Protein AF-A0A9E5EW58-F1 (afdb_monomer)

Secondary structure (DSSP, 8-state):
-HHHHHHHHHHHHHHHHHHS----EEETTEE--HHHHHHHHHHHHHHHHH--S-HHHHHHHHHHHHHHHHHS-GGGS-HHHHHHHHHHHHHHHHHHS-SSTTSSPPP-HHHHHHHHHHHHHHH---SSTTB-GGGG-HHHHHHHHHHHHHT-SBPP-SBTT--S-BHHHHHH------HHHHHHHHHHHHHHHHHTTTSBGGGTTB-HHHHHHHHHHHHHHHHHHHHTS-TTS-HHHHHHHHHHHHHTTTTT-TTTTSHHHHHHHHHHHHTTHHHHHHHHHT----

Sequence (286 aa):
EEFKDKLIEREKFTITLAENKVKPMLSSTQDTSWEIIFAIRNKLTEMLKNGKQDIGHSLRCCIALSNELKSTNLSKLGIDQVKEFLDIFGKVTISDVPVDAFAVPSPNWVGRILFRQITALFTRKDHGPNRGIANKGRIALLKAAIQFARGTGTVPKLNVWVSDTTFENIESRRCELDEESNELLKRYYLIKIESLQFFGASNFGIPFWEGLNILLLTYPIIVWTSLAQSSQDPMVDKIQRAISLVDDHFGFNKILGGLRQRYGFNLLAQRKETEKLVAWYSRQSI

Mean predicted aligned error: 7.23 Å

Radius of gyration: 19.62 Å; Cα contacts (8 Å, |Δi|>4): 359; chains: 1; bounding box: 45×62×54 Å

Structure (mmCIF, N/CA/C/O backbone):
data_AF-A0A9E5EW58-F1
#
_entry.id   AF-A0A9E5EW58-F1
#
loop_
_atom_site.group_PDB
_atom_site.id
_atom_site.type_symbol
_atom_site.label_atom_id
_atom_site.label_alt_id
_atom_site.label_comp_id
_atom_site.label_asym_id
_atom_site.label_entity_id
_atom_site.label_seq_id
_atom_site.pdbx_PDB_ins_code
_atom_site.Cartn_x
_atom_site.Cartn_y
_atom_site.Cartn_z
_atom_site.occupancy
_atom_site.B_iso_or_equiv
_atom_site.auth_seq_id
_atom_site.auth_comp_id
_atom_site.auth_asym_id
_atom_site.auth_atom_id
_atom_site.pdbx_PDB_model_num
ATOM 1 N N . GLU A 1 1 ? -6.026 41.328 -5.018 1.00 57.53 1 GLU A N 1
ATOM 2 C CA . GLU A 1 1 ? -7.121 41.101 -4.051 1.00 57.53 1 GLU A CA 1
ATOM 3 C C . GLU A 1 1 ? -7.555 39.637 -4.040 1.00 57.53 1 GLU A C 1
ATOM 5 O O . GLU A 1 1 ? -7.399 39.008 -3.005 1.00 57.53 1 GLU A O 1
ATOM 10 N N . GLU A 1 2 ? -7.841 39.032 -5.198 1.00 67.69 2 GLU A N 1
ATOM 11 C CA . GLU A 1 2 ? -8.255 37.617 -5.351 1.00 67.69 2 GLU A CA 1
ATOM 12 C C . GLU A 1 2 ? -7.403 36.557 -4.604 1.00 67.69 2 GLU A C 1
ATOM 14 O O . GLU A 1 2 ? -7.924 35.563 -4.102 1.00 67.69 2 GLU A O 1
ATOM 19 N N . PHE A 1 3 ? -6.080 36.742 -4.505 1.00 53.72 3 PHE A N 1
ATOM 20 C CA . PHE A 1 3 ? -5.199 35.810 -3.783 1.00 53.72 3 PHE A CA 1
ATOM 21 C C . PHE A 1 3 ? -5.343 35.906 -2.258 1.00 53.72 3 PHE A C 1
ATOM 23 O O . PHE A 1 3 ? -5.292 34.885 -1.575 1.00 53.72 3 PHE A O 1
ATOM 30 N N . LYS A 1 4 ? -5.546 37.120 -1.726 1.00 57.56 4 LYS A N 1
ATOM 31 C CA . LYS A 1 4 ? -5.801 37.330 -0.295 1.00 57.56 4 LYS A CA 1
ATOM 32 C C . LYS A 1 4 ? -7.169 36.775 0.086 1.00 57.56 4 LYS A C 1
ATOM 34 O O . LYS A 1 4 ? -7.270 36.117 1.112 1.00 57.56 4 LYS A O 1
ATOM 39 N N . ASP A 1 5 ? -8.166 36.937 -0.778 1.00 69.62 5 ASP A N 1
ATOM 40 C CA . ASP A 1 5 ? -9.509 36.398 -0.548 1.00 69.62 5 ASP A CA 1
ATOM 41 C C . ASP A 1 5 ? -9.507 34.863 -0.516 1.00 69.62 5 ASP A C 1
ATOM 43 O O . ASP A 1 5 ? -10.076 34.269 0.397 1.00 69.62 5 ASP A O 1
ATOM 47 N N . LYS A 1 6 ? -8.762 34.208 -1.420 1.00 65.75 6 LYS A N 1
ATOM 48 C CA . LYS A 1 6 ? -8.560 32.744 -1.398 1.00 65.75 6 LYS A CA 1
ATOM 49 C C . LYS A 1 6 ? -7.784 32.257 -0.171 1.00 65.75 6 LYS A C 1
ATOM 51 O O . LYS A 1 6 ? -8.013 31.144 0.300 1.00 65.75 6 LYS A O 1
ATOM 56 N N . LEU A 1 7 ? -6.853 33.061 0.344 1.00 56.75 7 LEU A N 1
ATOM 57 C CA . LEU A 1 7 ? -6.117 32.762 1.578 1.00 56.75 7 LEU A CA 1
ATOM 58 C C . LEU A 1 7 ? -7.024 32.863 2.802 1.00 56.75 7 LEU A C 1
ATOM 60 O O . LEU A 1 7 ? -7.028 31.945 3.611 1.00 56.75 7 LEU A O 1
ATOM 64 N N . ILE A 1 8 ? -7.849 33.906 2.880 1.00 63.16 8 ILE A N 1
ATOM 65 C CA . ILE A 1 8 ? -8.835 34.098 3.948 1.00 63.16 8 ILE A CA 1
ATOM 66 C C . ILE A 1 8 ? -9.909 33.004 3.896 1.00 63.16 8 ILE A C 1
ATOM 68 O O . ILE A 1 8 ? -10.330 32.504 4.934 1.00 63.16 8 ILE A O 1
ATOM 72 N N . GLU A 1 9 ? -10.339 32.583 2.705 1.00 63.00 9 GLU A N 1
ATOM 73 C CA . GLU A 1 9 ? -11.262 31.457 2.529 1.00 63.00 9 GLU A CA 1
ATOM 74 C C . GLU A 1 9 ? -10.635 30.137 3.006 1.00 63.00 9 GLU A C 1
ATOM 76 O O . GLU A 1 9 ? -11.270 29.365 3.724 1.00 63.00 9 GLU A O 1
ATOM 81 N N . ARG A 1 10 ? -9.355 29.906 2.690 1.00 53.34 10 ARG A N 1
ATOM 82 C CA . ARG A 1 10 ? -8.600 28.729 3.138 1.00 53.34 10 ARG A CA 1
ATOM 83 C C . ARG A 1 10 ? -8.321 28.746 4.642 1.00 53.34 10 ARG A C 1
ATOM 85 O O . ARG A 1 10 ? -8.414 27.700 5.281 1.00 53.34 10 ARG A O 1
ATOM 92 N N . GLU A 1 11 ? -8.015 29.903 5.219 1.00 49.44 11 GLU A N 1
ATOM 93 C CA . GLU A 1 11 ? -7.857 30.092 6.664 1.00 49.44 11 GLU A CA 1
ATOM 94 C C . GLU A 1 11 ? -9.184 29.874 7.384 1.00 49.44 11 GLU A C 1
ATOM 96 O O . GLU A 1 11 ? -9.225 29.098 8.330 1.00 49.44 11 GLU A O 1
ATOM 101 N N . LYS A 1 12 ? -10.295 30.423 6.877 1.00 49.41 12 LYS A N 1
ATOM 102 C CA . LYS A 1 12 ? -11.641 30.127 7.390 1.00 49.41 12 LYS A CA 1
ATOM 103 C C . LYS A 1 12 ? -11.971 28.642 7.292 1.00 49.41 12 LYS A C 1
ATOM 105 O O . LYS A 1 12 ? -12.494 28.090 8.252 1.00 49.41 12 LYS A O 1
ATOM 110 N N . PHE A 1 13 ? -11.622 27.961 6.200 1.00 49.72 13 PHE A N 1
ATOM 111 C CA . PHE A 1 13 ? -11.812 26.510 6.061 1.00 49.72 13 PHE A CA 1
ATOM 112 C C . PHE A 1 13 ? -10.973 25.716 7.079 1.00 49.72 13 PHE A C 1
ATOM 114 O O . PHE A 1 13 ? -11.440 24.732 7.649 1.00 49.72 13 PHE A O 1
ATOM 121 N N . THR A 1 14 ? -9.753 26.180 7.356 1.00 49.19 14 THR A N 1
ATOM 122 C CA . THR A 1 14 ? -8.833 25.579 8.337 1.00 49.19 14 THR A CA 1
ATOM 123 C C . THR A 1 14 ? -9.307 25.817 9.776 1.00 49.19 14 THR A C 1
ATOM 125 O O . THR A 1 14 ? -9.274 24.902 10.592 1.00 49.19 14 THR A O 1
ATOM 128 N N . ILE A 1 15 ? -9.830 27.009 10.071 1.00 48.84 15 ILE A N 1
ATOM 129 C CA . ILE A 1 15 ? -10.438 27.366 11.359 1.00 48.84 15 ILE A CA 1
ATOM 130 C C . ILE A 1 15 ? -11.753 26.600 11.554 1.00 48.84 15 ILE A C 1
ATOM 132 O O . ILE A 1 15 ? -11.987 26.056 12.623 1.00 48.84 15 ILE A O 1
ATOM 136 N N . THR A 1 16 ? -12.559 26.415 10.505 1.00 44.28 16 THR A N 1
ATOM 137 C CA . THR A 1 16 ? -13.792 25.606 10.568 1.00 44.28 16 THR A CA 1
ATOM 138 C C . THR A 1 16 ? -13.490 24.122 10.835 1.00 44.28 16 THR A C 1
ATOM 140 O O . THR A 1 16 ? -14.253 23.467 11.539 1.00 44.28 16 THR A O 1
ATOM 143 N N . LEU A 1 17 ? -12.364 23.592 10.338 1.00 47.38 17 LEU A N 1
ATOM 144 C CA . LEU A 1 17 ? -11.855 22.253 10.683 1.00 47.38 17 LEU A CA 1
ATOM 145 C C . LEU A 1 17 ? -11.361 22.154 12.137 1.00 47.38 17 LEU A C 1
ATOM 147 O O . LEU A 1 17 ? -11.467 21.089 12.742 1.00 47.38 17 LEU A O 1
ATOM 151 N N . ALA A 1 18 ? -10.816 23.242 12.684 1.00 47.28 18 ALA A N 1
ATOM 152 C CA . ALA A 1 18 ? -10.326 23.308 14.060 1.00 47.28 18 ALA A CA 1
ATOM 153 C C . ALA A 1 18 ? -11.453 23.549 15.087 1.00 47.28 18 ALA A C 1
ATOM 155 O O . ALA A 1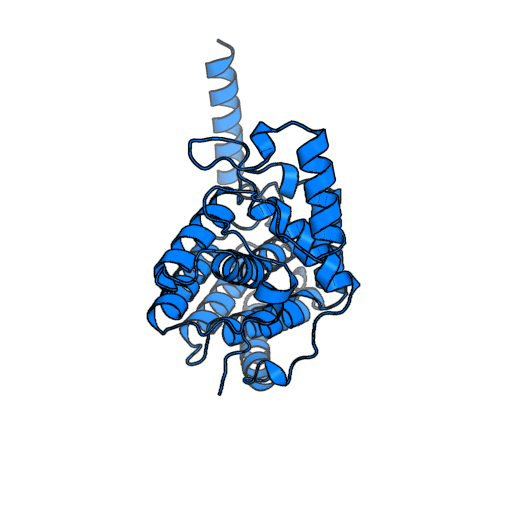 18 ? -11.381 23.039 16.202 1.00 47.28 18 ALA A O 1
ATOM 156 N N . GLU A 1 19 ? -12.506 24.281 14.709 1.00 46.22 19 GLU A N 1
ATOM 157 C CA . GLU A 1 19 ? -13.600 24.713 15.593 1.00 46.22 19 GLU A CA 1
ATOM 158 C C . GLU A 1 19 ? -14.875 23.849 15.479 1.00 46.22 19 GLU A C 1
ATOM 160 O O . GLU A 1 19 ? -15.718 23.874 16.376 1.00 46.22 19 GLU A O 1
ATOM 165 N N . ASN A 1 20 ? -15.019 23.017 14.438 1.00 47.53 20 ASN A N 1
ATOM 166 C CA . ASN A 1 20 ? -16.094 22.023 14.309 1.00 47.53 20 ASN A CA 1
ATOM 167 C C . ASN A 1 20 ? -15.503 20.626 14.052 1.00 47.53 20 ASN A C 1
ATOM 169 O O . ASN A 1 20 ? -14.820 20.394 13.063 1.00 47.53 20 ASN A O 1
ATOM 173 N N . LYS A 1 21 ? -15.743 19.638 14.924 1.00 59.69 21 LYS A N 1
ATOM 174 C CA . LYS A 1 21 ? -16.886 18.695 14.843 1.00 59.69 21 LYS A CA 1
ATOM 175 C C . LYS A 1 21 ? -17.013 17.882 13.537 1.00 59.69 21 LYS A C 1
ATOM 177 O O . LYS A 1 21 ? -17.992 17.150 13.396 1.00 59.69 21 LYS A O 1
ATOM 182 N N . VAL A 1 22 ? -16.066 17.951 12.597 1.00 74.44 22 VAL A N 1
ATOM 183 C CA . VAL A 1 22 ? -16.070 17.077 11.416 1.00 74.44 22 VAL A CA 1
ATOM 184 C C . VAL A 1 22 ? -15.694 15.673 11.868 1.00 74.44 22 VAL A C 1
ATOM 186 O O . VAL A 1 22 ? -14.549 15.388 12.232 1.00 74.44 22 VAL A O 1
ATOM 189 N N . LYS A 1 23 ? -16.701 14.802 11.895 1.00 84.38 23 LYS A N 1
ATOM 190 C CA . LYS A 1 23 ? -16.511 13.396 12.216 1.00 84.38 23 LYS A CA 1
ATOM 191 C C . LYS A 1 23 ? -15.722 12.728 11.086 1.00 84.38 23 LYS A C 1
ATOM 193 O O . LYS A 1 23 ? -16.039 12.953 9.918 1.00 84.38 23 LYS A O 1
ATOM 198 N N . PRO A 1 24 ? -14.689 11.930 11.397 1.00 89.38 24 PRO A N 1
ATOM 199 C CA . PRO A 1 24 ? -13.994 11.163 10.380 1.00 89.38 24 PRO A CA 1
ATOM 200 C C . PRO A 1 24 ? -14.953 10.163 9.733 1.00 89.38 24 PRO A C 1
ATOM 202 O O . PRO A 1 24 ? -15.645 9.407 10.420 1.00 89.38 24 PRO A O 1
ATOM 205 N N . MET A 1 25 ? -14.944 10.138 8.401 1.00 90.94 25 MET A N 1
ATOM 206 C CA . MET A 1 25 ? -15.668 9.143 7.618 1.00 90.94 25 MET A CA 1
ATOM 207 C C . MET A 1 25 ? -14.960 7.799 7.761 1.00 90.94 25 MET A C 1
ATOM 209 O O . MET A 1 25 ? -13.853 7.610 7.250 1.00 90.94 25 MET A O 1
ATOM 213 N N . LEU A 1 26 ? -15.592 6.858 8.453 1.00 90.00 26 LEU A N 1
ATOM 214 C CA . LEU A 1 26 ? -15.093 5.496 8.588 1.00 90.00 26 LEU A CA 1
ATOM 215 C C . LEU A 1 26 ? -15.285 4.735 7.265 1.00 90.00 26 LEU A C 1
ATOM 217 O O . LEU A 1 26 ? -14.358 4.106 6.751 1.00 90.00 26 LEU A O 1
ATOM 221 N N . SER A 1 27 ? -16.471 4.870 6.672 1.00 88.50 27 SER A N 1
ATOM 222 C CA . SER A 1 27 ? -16.828 4.391 5.333 1.00 88.50 27 SER A CA 1
ATOM 223 C C . SER A 1 27 ? -17.619 5.466 4.579 1.00 88.50 27 SER A C 1
ATOM 225 O O . SER A 1 27 ? -17.899 6.532 5.119 1.00 88.50 27 SER A O 1
ATOM 227 N N . SER A 1 28 ? -17.994 5.209 3.324 1.00 83.19 28 SER A N 1
ATOM 228 C CA . SER A 1 28 ? -18.823 6.138 2.541 1.00 83.19 28 SER A CA 1
ATOM 229 C C . SER A 1 28 ? -20.209 6.395 3.147 1.00 83.19 28 SER A C 1
ATOM 231 O O . SER A 1 28 ? -20.838 7.392 2.804 1.00 83.19 28 SER A O 1
ATOM 233 N N . THR A 1 29 ? -20.682 5.518 4.036 1.00 84.00 29 THR A N 1
ATOM 234 C CA . THR A 1 29 ? -22.014 5.585 4.654 1.00 84.00 29 THR A CA 1
ATOM 235 C C . THR A 1 29 ? -21.968 5.726 6.174 1.00 84.00 29 THR A C 1
ATOM 237 O O . THR A 1 29 ? -23.015 5.677 6.816 1.00 84.00 29 THR A O 1
ATOM 240 N N . GLN A 1 30 ? -20.780 5.823 6.773 1.00 85.69 30 GLN A N 1
ATOM 241 C CA . GLN A 1 30 ? -20.617 5.782 8.223 1.00 85.69 30 GLN A CA 1
ATOM 242 C C . GLN A 1 30 ? -19.533 6.749 8.680 1.00 85.69 30 GLN A C 1
ATOM 244 O O . GLN A 1 30 ? -18.363 6.592 8.330 1.00 85.69 30 GLN A O 1
ATOM 249 N N . ASP A 1 31 ? -19.924 7.667 9.554 1.00 87.75 31 ASP A N 1
ATOM 250 C CA . ASP A 1 31 ? -19.011 8.513 10.313 1.00 87.75 31 ASP A CA 1
ATOM 251 C C . ASP A 1 31 ? -18.727 7.899 11.687 1.00 87.75 31 ASP A C 1
ATOM 253 O O . ASP A 1 31 ? -19.510 7.101 12.210 1.00 87.75 31 ASP A O 1
ATOM 257 N N . THR A 1 32 ? -17.612 8.283 12.301 1.00 89.25 32 THR A N 1
ATOM 258 C CA . THR A 1 32 ? -17.226 7.803 13.635 1.00 89.25 32 THR A CA 1
ATOM 259 C C . THR A 1 32 ? -16.595 8.910 14.486 1.00 89.25 32 THR A C 1
ATOM 261 O O . THR A 1 32 ? -16.513 10.059 14.055 1.00 89.25 32 THR A O 1
ATOM 264 N N . SER A 1 33 ? -16.189 8.607 15.720 1.00 90.00 33 SER A N 1
ATOM 265 C CA . SER A 1 33 ? -15.412 9.530 16.554 1.00 90.00 33 SER A CA 1
ATOM 266 C C . SER A 1 33 ? -13.913 9.423 16.254 1.00 90.00 33 SER A C 1
ATOM 268 O O . SER A 1 33 ? -13.401 8.372 15.863 1.00 90.00 33 SER A O 1
ATOM 270 N N . TRP A 1 34 ? -13.176 10.512 16.482 1.00 90.06 34 TRP A N 1
ATOM 271 C CA . TRP A 1 34 ? -11.713 10.499 16.391 1.00 90.06 34 TRP A CA 1
ATOM 272 C C . TRP A 1 34 ? -11.067 9.526 17.384 1.00 90.06 34 TRP A C 1
ATOM 274 O O . TRP A 1 34 ? -10.051 8.919 17.063 1.00 90.06 34 TRP A O 1
ATOM 284 N N . GLU A 1 35 ? -11.680 9.309 18.547 1.00 91.44 35 GLU A N 1
ATOM 285 C CA . GLU A 1 35 ? -11.219 8.337 19.547 1.00 91.44 35 GLU A CA 1
ATOM 286 C C . GLU A 1 35 ? -11.200 6.912 18.984 1.00 91.44 35 GLU A C 1
ATOM 288 O O . GLU A 1 35 ? -10.223 6.189 19.174 1.00 91.44 35 GLU A O 1
ATOM 293 N N . ILE A 1 36 ? -12.241 6.531 18.233 1.00 91.88 36 ILE A N 1
ATOM 294 C CA . ILE A 1 36 ? -12.309 5.232 17.555 1.00 91.88 36 ILE A CA 1
ATOM 295 C C . ILE A 1 36 ? -11.225 5.139 16.476 1.00 91.88 36 ILE A C 1
ATOM 297 O O . ILE A 1 36 ? -10.518 4.134 16.413 1.00 91.88 36 ILE A O 1
ATOM 301 N N . ILE A 1 37 ? -11.030 6.188 15.667 1.00 93.25 37 ILE A N 1
ATOM 302 C CA . ILE A 1 37 ? -9.944 6.220 14.671 1.00 93.25 37 ILE A CA 1
ATOM 303 C C . ILE A 1 37 ? -8.576 6.050 15.337 1.00 93.25 37 ILE A C 1
ATOM 305 O O . ILE A 1 37 ? -7.754 5.270 14.857 1.00 93.25 37 ILE A O 1
ATOM 309 N N . PHE A 1 38 ? -8.322 6.738 16.450 1.00 94.00 38 PHE A N 1
ATOM 310 C CA . PHE A 1 38 ? -7.059 6.623 17.174 1.00 94.00 38 PHE A CA 1
ATOM 311 C C . PHE A 1 38 ? -6.874 5.252 17.822 1.00 94.00 38 PHE A C 1
ATOM 313 O O . PHE A 1 38 ? -5.753 4.746 17.820 1.00 94.00 38 PHE A O 1
ATOM 320 N N . ALA A 1 39 ? -7.943 4.622 18.316 1.00 94.25 39 ALA A N 1
ATOM 321 C CA . ALA A 1 39 ? -7.888 3.251 18.815 1.00 94.25 39 ALA A CA 1
ATOM 322 C C . ALA A 1 39 ? -7.513 2.264 17.696 1.00 94.25 39 ALA A C 1
ATOM 324 O O . ALA A 1 39 ? -6.578 1.480 17.865 1.00 94.25 39 ALA A O 1
ATOM 325 N N . ILE A 1 40 ? -8.162 2.363 16.528 1.00 95.19 40 ILE A N 1
ATOM 326 C CA . ILE A 1 40 ? -7.847 1.530 15.356 1.00 95.19 40 ILE A CA 1
ATOM 327 C C . ILE A 1 40 ? -6.401 1.771 14.910 1.00 95.19 40 ILE A C 1
ATOM 329 O O . ILE A 1 40 ? -5.640 0.817 14.760 1.00 95.19 40 ILE A O 1
ATOM 333 N N . ARG A 1 41 ? -5.991 3.037 14.750 1.00 95.56 41 ARG A N 1
ATOM 334 C CA . ARG A 1 41 ? -4.612 3.421 14.410 1.00 95.56 41 ARG A CA 1
ATOM 335 C C . ARG A 1 41 ? -3.613 2.782 15.368 1.00 95.56 41 ARG A C 1
ATOM 337 O O . ARG A 1 41 ? -2.669 2.153 14.911 1.00 95.56 41 ARG A O 1
ATOM 344 N N . ASN A 1 42 ? -3.822 2.929 16.677 1.00 95.38 42 ASN A N 1
ATOM 345 C CA . ASN A 1 42 ? -2.916 2.387 17.688 1.00 95.38 42 ASN A CA 1
ATOM 346 C C . ASN A 1 42 ? -2.778 0.873 17.560 1.00 95.38 42 ASN A C 1
ATOM 348 O O . ASN A 1 42 ? -1.657 0.375 17.621 1.00 95.38 42 ASN A O 1
ATOM 352 N N . LYS A 1 43 ? -3.885 0.155 17.323 1.00 95.06 43 LYS A N 1
ATOM 353 C CA . LYS A 1 43 ? -3.830 -1.297 17.136 1.00 95.06 43 LYS A CA 1
ATOM 354 C C . LYS A 1 43 ? -3.080 -1.682 15.861 1.00 95.06 43 LYS A C 1
ATOM 356 O O . LYS A 1 43 ? -2.232 -2.564 15.910 1.00 95.06 43 LYS A O 1
ATOM 361 N N . LEU A 1 44 ? -3.312 -0.991 14.743 1.00 95.50 44 LEU A N 1
ATOM 362 C CA . LEU A 1 44 ? -2.563 -1.231 13.501 1.00 95.50 44 LEU A CA 1
ATOM 363 C C . LEU A 1 44 ? -1.060 -0.953 13.683 1.00 95.50 44 LEU A C 1
ATOM 365 O O . LEU A 1 44 ? -0.229 -1.753 13.263 1.00 95.50 44 LEU A O 1
ATOM 369 N N . THR A 1 45 ? -0.703 0.143 14.356 1.00 95.06 45 THR A N 1
ATOM 370 C CA . THR A 1 45 ? 0.687 0.477 14.694 1.00 95.06 45 THR A CA 1
ATOM 371 C C . THR A 1 45 ? 1.325 -0.588 15.590 1.00 95.06 45 THR A C 1
ATOM 373 O O . THR A 1 45 ? 2.465 -0.976 15.349 1.00 95.06 45 THR A O 1
ATOM 376 N N . GLU A 1 46 ? 0.610 -1.077 16.607 1.00 92.75 46 GLU A N 1
ATOM 377 C CA . GLU A 1 46 ? 1.063 -2.168 17.479 1.00 92.75 46 GLU A CA 1
ATOM 378 C C . GLU A 1 46 ? 1.349 -3.439 16.670 1.00 92.75 46 GLU A C 1
ATOM 380 O O . GLU A 1 46 ? 2.424 -4.022 16.806 1.00 92.75 46 GLU A O 1
ATOM 385 N N . MET A 1 47 ? 0.430 -3.831 15.781 1.00 91.12 47 MET A N 1
ATOM 386 C CA . MET A 1 47 ? 0.586 -5.008 14.919 1.00 91.12 47 MET A CA 1
ATOM 387 C C . MET A 1 47 ? 1.815 -4.899 14.014 1.00 91.12 47 MET A C 1
ATOM 389 O O . MET A 1 47 ? 2.555 -5.869 13.870 1.00 91.12 47 MET A O 1
ATOM 393 N N . LEU A 1 48 ? 2.073 -3.715 13.450 1.00 91.88 48 LEU A N 1
ATOM 394 C CA . LEU A 1 48 ? 3.268 -3.481 12.643 1.00 91.88 48 LEU A CA 1
ATOM 395 C C . LEU A 1 48 ? 4.554 -3.491 13.477 1.00 91.88 48 LEU A C 1
ATOM 397 O O . LEU A 1 48 ? 5.543 -4.074 13.045 1.00 91.88 48 LEU A O 1
ATOM 401 N N . LYS A 1 49 ? 4.569 -2.872 14.667 1.00 89.62 49 LYS A N 1
ATOM 402 C CA . LYS A 1 49 ? 5.761 -2.830 15.540 1.00 89.62 49 LYS A CA 1
ATOM 403 C C . LYS A 1 49 ? 6.136 -4.222 16.051 1.00 89.62 49 LYS A C 1
ATOM 405 O O . LYS A 1 49 ? 7.308 -4.592 15.984 1.00 89.62 49 LYS A O 1
ATOM 410 N N . ASN A 1 50 ? 5.141 -4.985 16.502 1.00 82.19 50 ASN A N 1
ATOM 411 C CA . ASN A 1 50 ? 5.317 -6.303 17.117 1.00 82.19 50 ASN A CA 1
ATOM 412 C C . ASN A 1 50 ? 5.491 -7.438 16.098 1.00 82.19 50 ASN A C 1
ATOM 414 O O . ASN A 1 50 ? 5.820 -8.561 16.489 1.00 82.19 50 ASN A O 1
ATOM 418 N N . GLY A 1 51 ? 5.295 -7.163 14.806 1.00 70.38 51 GLY A N 1
ATOM 419 C CA . GLY A 1 51 ? 5.639 -8.081 13.730 1.00 70.38 51 GLY A CA 1
ATOM 420 C C . GLY A 1 51 ? 7.134 -8.402 13.756 1.00 70.38 51 GLY A C 1
ATOM 421 O O . GLY A 1 51 ? 7.954 -7.579 13.351 1.00 70.38 51 GLY A O 1
ATOM 422 N N . LYS A 1 52 ? 7.474 -9.595 14.263 1.00 65.25 52 LYS A N 1
ATOM 423 C CA . LYS A 1 52 ? 8.827 -10.186 14.212 1.00 65.25 52 LYS A CA 1
ATOM 424 C C . LYS A 1 52 ? 9.144 -10.840 12.859 1.00 65.25 52 LYS A C 1
ATOM 426 O O . LYS A 1 52 ? 10.261 -11.291 12.658 1.00 65.25 52 LYS A O 1
ATOM 431 N N . GLN A 1 53 ? 8.137 -10.954 11.996 1.00 70.88 53 GLN A N 1
ATOM 432 C CA . GLN A 1 53 ? 8.215 -11.555 10.664 1.00 70.88 53 GLN A CA 1
ATOM 433 C C . GLN A 1 53 ? 8.378 -10.464 9.597 1.00 70.88 53 GLN A C 1
ATOM 435 O O . GLN A 1 53 ? 8.441 -9.275 9.922 1.00 70.88 53 GLN A O 1
ATOM 440 N N . ASP A 1 54 ? 8.389 -10.855 8.323 1.00 84.31 54 ASP A N 1
ATOM 441 C CA . ASP A 1 54 ? 8.407 -9.914 7.207 1.00 84.31 54 ASP A CA 1
ATOM 442 C C . ASP A 1 54 ? 7.236 -8.908 7.275 1.00 84.31 54 ASP A C 1
ATOM 444 O O . ASP A 1 54 ? 6.139 -9.186 7.782 1.00 84.31 54 ASP A O 1
ATOM 448 N N . ILE A 1 55 ? 7.462 -7.700 6.752 1.00 91.94 55 ILE A N 1
ATOM 449 C CA . ILE A 1 55 ? 6.442 -6.646 6.697 1.00 91.94 55 ILE A CA 1
ATOM 450 C C . ILE A 1 55 ? 5.171 -7.106 5.969 1.00 91.94 55 ILE A C 1
ATOM 452 O O . ILE A 1 55 ? 4.071 -6.700 6.339 1.00 91.94 55 ILE A O 1
ATOM 456 N N . GLY A 1 56 ? 5.289 -7.992 4.980 1.00 93.38 56 GLY A N 1
ATOM 457 C CA . GLY A 1 56 ? 4.170 -8.535 4.221 1.00 93.38 56 GLY A CA 1
ATOM 458 C C . GLY A 1 56 ? 3.178 -9.309 5.082 1.00 93.38 56 GLY A C 1
ATOM 459 O O . GLY A 1 56 ? 1.969 -9.094 4.972 1.00 93.38 56 GLY A O 1
ATOM 460 N N . HIS A 1 57 ? 3.660 -10.162 5.989 1.00 93.06 57 HIS A N 1
ATOM 461 C CA . HIS A 1 57 ? 2.820 -10.813 6.997 1.00 93.06 57 HIS A CA 1
ATOM 462 C C . HIS A 1 57 ? 2.093 -9.785 7.874 1.00 93.06 57 HIS A C 1
ATOM 464 O O . HIS A 1 57 ? 0.868 -9.832 8.002 1.00 93.06 57 HIS A O 1
ATOM 470 N N . SER A 1 58 ? 2.820 -8.799 8.402 1.00 94.00 58 SER A N 1
ATOM 471 C CA . SER A 1 58 ? 2.239 -7.765 9.270 1.00 94.00 58 SER A CA 1
ATOM 472 C C . SER A 1 58 ? 1.137 -6.965 8.557 1.00 94.00 58 SER A C 1
ATOM 474 O O . SER A 1 58 ? 0.073 -6.714 9.126 1.00 94.00 58 SER A O 1
ATOM 476 N N . LEU A 1 59 ? 1.337 -6.635 7.276 1.00 95.50 59 LEU A N 1
ATOM 477 C CA . LEU A 1 59 ? 0.335 -5.968 6.443 1.00 95.50 59 LEU A CA 1
ATOM 478 C C . LEU A 1 59 ? -0.888 -6.855 6.174 1.00 95.50 59 LEU A C 1
ATOM 480 O O . LEU A 1 59 ? -2.010 -6.351 6.205 1.00 95.50 59 LEU A O 1
ATOM 484 N N . ARG A 1 60 ? -0.715 -8.166 5.953 1.00 94.94 60 ARG A N 1
ATOM 485 C CA . ARG A 1 60 ? -1.845 -9.106 5.816 1.00 94.94 60 ARG A CA 1
ATOM 486 C C . ARG A 1 60 ? -2.675 -9.186 7.093 1.00 94.94 60 ARG A C 1
ATOM 488 O O . ARG A 1 60 ? -3.901 -9.171 7.000 1.00 94.94 60 ARG A O 1
ATOM 495 N N . CYS A 1 61 ? -2.041 -9.161 8.264 1.00 94.19 61 CYS A N 1
ATOM 496 C CA . CYS A 1 61 ? -2.751 -9.059 9.538 1.00 94.19 61 CYS A CA 1
ATOM 497 C C . CYS A 1 61 ? -3.553 -7.750 9.635 1.00 94.19 61 CYS A C 1
ATOM 499 O O . CYS A 1 61 ? -4.716 -7.769 10.031 1.00 94.19 61 CYS A O 1
ATOM 501 N N . CYS A 1 62 ? -2.990 -6.613 9.208 1.00 95.06 62 CYS A N 1
ATOM 502 C CA . CYS A 1 62 ? -3.739 -5.353 9.136 1.00 95.06 62 CYS A CA 1
ATOM 503 C C . CYS A 1 62 ? -4.945 -5.436 8.181 1.00 95.06 62 CYS A C 1
ATOM 505 O O . CYS A 1 62 ? -6.014 -4.919 8.511 1.00 95.06 62 CYS A O 1
ATOM 507 N N . ILE A 1 63 ? -4.800 -6.089 7.019 1.00 94.88 63 ILE A N 1
ATOM 508 C CA . ILE A 1 63 ? -5.909 -6.304 6.074 1.00 94.88 63 ILE A CA 1
ATOM 509 C C . ILE A 1 63 ? -7.011 -7.134 6.733 1.00 94.88 63 ILE A C 1
ATOM 511 O O . ILE A 1 63 ? -8.168 -6.711 6.716 1.00 94.88 63 ILE A O 1
ATOM 515 N N . ALA A 1 64 ? -6.659 -8.273 7.330 1.00 93.56 64 ALA A N 1
ATOM 516 C CA . ALA A 1 64 ? -7.612 -9.176 7.963 1.00 93.56 64 ALA A CA 1
ATOM 517 C C . ALA A 1 64 ? -8.378 -8.481 9.101 1.00 93.56 64 ALA A C 1
ATOM 519 O O . ALA A 1 64 ? -9.607 -8.445 9.059 1.00 93.56 64 ALA 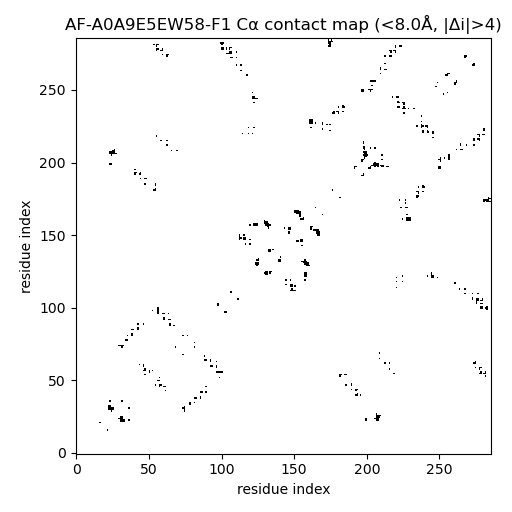A O 1
ATOM 520 N N . LEU A 1 65 ? -7.683 -7.781 10.007 1.00 93.44 65 LEU A N 1
ATOM 521 C CA . LEU A 1 65 ? -8.338 -7.001 11.062 1.00 93.44 65 LEU A CA 1
ATOM 522 C C . LEU A 1 65 ? -9.260 -5.924 10.469 1.00 93.44 65 LEU A C 1
ATOM 524 O O . LEU A 1 65 ? -10.381 -5.732 10.934 1.00 93.44 65 LEU A O 1
ATOM 528 N N . SER A 1 66 ? -8.820 -5.226 9.415 1.00 92.50 66 SER A N 1
ATOM 529 C CA . SER A 1 66 ? -9.654 -4.211 8.763 1.00 92.50 66 SER A CA 1
ATOM 530 C C . SER A 1 66 ? -10.928 -4.798 8.150 1.00 92.50 66 SER A C 1
ATOM 532 O O . SER A 1 66 ? -11.952 -4.120 8.129 1.00 92.50 66 SER A O 1
ATOM 534 N N . ASN A 1 67 ? -10.890 -6.038 7.658 1.00 90.44 67 ASN A N 1
ATOM 535 C CA . ASN A 1 67 ? -12.056 -6.698 7.081 1.00 90.44 67 ASN A CA 1
ATOM 536 C C . ASN A 1 67 ? -13.078 -7.057 8.169 1.00 90.44 67 ASN A C 1
ATOM 538 O O . ASN A 1 67 ? -14.254 -6.740 7.995 1.00 90.44 67 ASN A O 1
ATOM 542 N N . GLU A 1 68 ? -12.628 -7.593 9.307 1.00 89.06 68 GLU A N 1
ATOM 543 C CA . GLU A 1 68 ? -13.488 -7.890 10.468 1.00 89.06 68 GLU A CA 1
ATOM 544 C C . GLU A 1 68 ? -14.137 -6.621 11.049 1.00 89.06 68 GLU A C 1
ATOM 546 O O . GLU A 1 68 ? -15.331 -6.573 11.374 1.00 89.06 68 GLU A O 1
ATOM 551 N N . LEU A 1 69 ? -13.363 -5.535 11.121 1.00 89.31 69 LEU A N 1
AT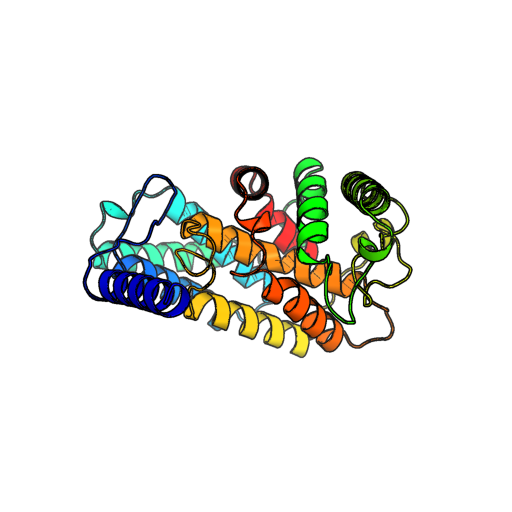OM 552 C CA . LEU A 1 69 ? -13.855 -4.244 11.597 1.00 89.31 69 LEU A CA 1
ATOM 553 C C . LEU A 1 69 ? -14.859 -3.609 10.626 1.00 89.31 69 LEU A C 1
ATOM 555 O O . LEU A 1 69 ? -15.816 -2.986 11.076 1.00 89.31 69 LEU A O 1
ATOM 559 N N . LYS A 1 70 ? -14.686 -3.781 9.308 1.00 86.69 70 LYS A N 1
ATOM 560 C CA . LYS A 1 70 ? -15.630 -3.284 8.287 1.00 86.69 70 LYS A CA 1
ATOM 561 C C . LYS A 1 70 ? -16.984 -3.981 8.339 1.00 86.69 70 LYS A C 1
ATOM 563 O O . LYS A 1 70 ? -17.993 -3.335 8.069 1.00 86.69 70 LYS A O 1
ATOM 568 N N . SER A 1 71 ? -17.022 -5.273 8.668 1.00 82.31 71 SER A N 1
ATOM 569 C CA . SER A 1 71 ? -18.283 -6.001 8.872 1.00 82.31 71 SER A CA 1
ATOM 570 C C . SER A 1 71 ? -19.003 -5.609 10.163 1.00 82.31 71 SER A C 1
ATOM 572 O O . SER A 1 71 ? -20.188 -5.904 10.316 1.00 82.31 71 SER A O 1
ATOM 574 N N . THR A 1 72 ? -18.321 -4.912 11.074 1.00 83.12 72 THR A N 1
ATOM 575 C CA . THR A 1 72 ? -18.861 -4.512 12.373 1.00 83.12 72 THR A CA 1
ATOM 576 C C . THR A 1 72 ? -19.334 -3.058 12.342 1.00 83.12 72 THR A C 1
ATOM 578 O O . THR A 1 72 ? -18.633 -2.155 11.889 1.00 83.12 72 THR A O 1
ATOM 581 N N . ASN A 1 73 ? -20.526 -2.777 12.875 1.00 80.38 73 ASN A N 1
ATOM 582 C CA . ASN A 1 73 ? -21.016 -1.401 12.986 1.00 80.38 73 ASN A CA 1
ATOM 583 C C . ASN A 1 73 ? -20.386 -0.686 14.199 1.00 80.38 73 ASN A C 1
ATOM 585 O O . ASN A 1 73 ? -21.026 -0.514 15.237 1.00 80.38 73 ASN A O 1
ATOM 589 N N . LEU A 1 74 ? -19.124 -0.264 14.057 1.00 81.56 74 LEU A N 1
ATOM 590 C CA . LEU A 1 74 ? -18.342 0.348 15.141 1.00 81.56 74 LEU A CA 1
ATOM 591 C C . LEU A 1 74 ? -18.956 1.639 15.703 1.00 81.56 74 LEU A C 1
ATOM 593 O O . LEU A 1 74 ? -18.750 1.943 16.871 1.00 81.56 74 LEU A O 1
ATOM 597 N N . SER A 1 75 ? -19.749 2.381 14.923 1.00 73.62 75 SER A N 1
ATOM 598 C CA . SER A 1 75 ? -20.389 3.618 15.401 1.00 73.62 75 SER A CA 1
ATOM 599 C C . SER A 1 75 ? -21.476 3.388 16.456 1.00 73.62 75 SER A C 1
ATOM 601 O O . SER A 1 75 ? -21.947 4.353 17.049 1.00 73.62 75 SER A O 1
ATOM 603 N N . LYS A 1 76 ? -21.911 2.139 16.669 1.00 82.75 76 LYS A N 1
ATOM 604 C CA . LYS A 1 76 ? -22.855 1.778 17.739 1.00 82.75 76 LYS A CA 1
ATOM 605 C C . LYS A 1 76 ? -22.167 1.358 19.041 1.00 82.75 76 LYS A C 1
ATOM 607 O O . LYS A 1 76 ? -22.861 1.149 20.030 1.00 82.75 76 LYS A O 1
ATOM 612 N N . LEU A 1 77 ? -20.845 1.200 19.034 1.00 84.69 77 LEU 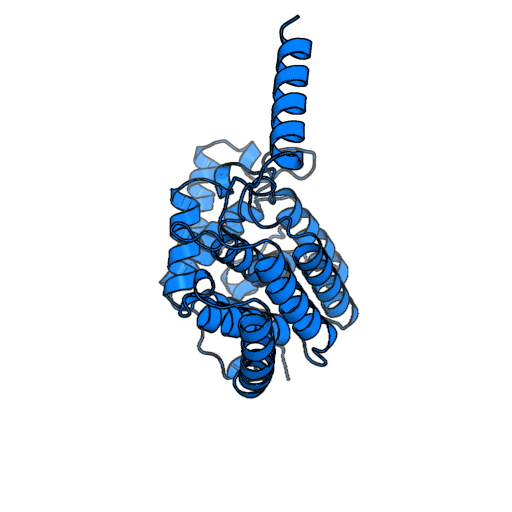A N 1
ATOM 613 C CA . LEU A 1 77 ? -20.075 0.735 20.184 1.00 84.69 77 LEU A CA 1
ATOM 614 C C . LEU A 1 77 ? -19.472 1.919 20.946 1.00 84.69 77 LEU A C 1
ATOM 616 O O . LEU A 1 77 ? -19.051 2.910 20.348 1.00 84.69 77 LEU A O 1
ATOM 620 N N . GLY A 1 78 ? -19.403 1.797 22.272 1.00 87.56 78 GLY A N 1
ATOM 621 C CA . GLY A 1 78 ? -18.619 2.707 23.107 1.00 87.56 78 GLY A CA 1
ATOM 622 C C . GLY A 1 78 ? -17.115 2.497 22.907 1.00 87.56 78 GLY A C 1
ATOM 623 O O . GLY A 1 78 ? -16.677 1.422 22.497 1.00 87.56 78 GLY A O 1
ATOM 624 N N . ILE A 1 79 ? -16.300 3.507 23.222 1.00 90.12 79 ILE A N 1
ATOM 625 C CA . ILE A 1 79 ? -14.846 3.456 22.994 1.00 90.12 79 ILE A CA 1
ATOM 626 C C . ILE A 1 79 ? -14.158 2.284 23.715 1.00 90.12 79 ILE A C 1
ATOM 628 O O . ILE A 1 79 ? -13.271 1.656 23.139 1.00 90.12 79 ILE A O 1
ATOM 632 N N . ASP A 1 80 ? -14.581 1.943 24.932 1.00 92.12 80 ASP A N 1
ATOM 633 C CA . ASP A 1 80 ? -13.983 0.8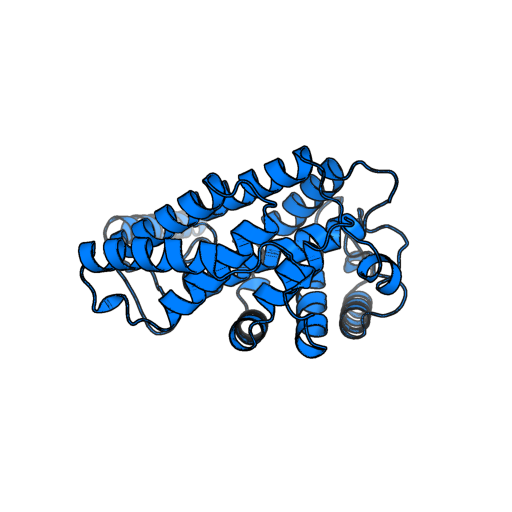33 25.685 1.00 92.12 80 ASP A CA 1
ATOM 634 C C . ASP A 1 80 ? -14.326 -0.526 25.066 1.00 92.12 80 ASP A C 1
ATOM 636 O O . ASP A 1 80 ? -13.446 -1.372 24.924 1.00 92.12 80 ASP A O 1
ATOM 640 N N . GLN A 1 81 ? -15.556 -0.685 24.564 1.00 90.69 81 GLN A N 1
ATOM 641 C CA . GLN A 1 81 ? -15.964 -1.873 23.806 1.00 90.69 81 GLN A CA 1
ATOM 642 C C . GLN A 1 81 ? -15.164 -2.002 22.508 1.00 90.69 81 GLN A C 1
ATOM 644 O O . GLN A 1 81 ? -14.756 -3.097 22.137 1.00 90.69 81 GLN A O 1
ATOM 649 N N . VAL A 1 82 ? -14.903 -0.886 21.817 1.00 91.94 82 VAL A N 1
ATOM 650 C CA . VAL A 1 82 ? -14.063 -0.882 20.611 1.00 91.94 82 VAL A CA 1
ATOM 651 C C . VAL A 1 82 ? -12.631 -1.296 20.942 1.00 91.94 82 VAL A C 1
ATOM 653 O O . VAL A 1 82 ? -12.049 -2.083 20.202 1.00 91.94 82 VAL A O 1
ATOM 656 N N . LYS A 1 83 ? -12.049 -0.802 22.041 1.00 93.38 83 LYS A N 1
ATOM 657 C CA . LYS A 1 83 ? -10.694 -1.192 22.467 1.00 93.38 83 LYS A CA 1
ATOM 658 C C . LYS A 1 83 ? -10.607 -2.676 22.816 1.00 93.38 83 LYS A C 1
ATOM 660 O O . LYS A 1 83 ? -9.669 -3.334 22.377 1.00 93.38 83 LYS A O 1
ATOM 665 N N . GLU A 1 84 ? -11.580 -3.195 23.559 1.00 91.69 84 GLU A N 1
ATOM 666 C CA . GLU A 1 84 ? -11.664 -4.620 23.887 1.00 91.69 84 GLU A CA 1
ATOM 667 C C . GLU A 1 84 ? -11.796 -5.468 22.615 1.00 91.69 84 GLU A C 1
ATOM 669 O O . GLU A 1 84 ? -11.027 -6.405 22.403 1.00 91.69 84 GLU A O 1
ATOM 674 N N . PHE A 1 85 ? -12.695 -5.073 21.710 1.00 90.88 85 PHE A N 1
ATOM 675 C CA . PHE A 1 85 ? -12.876 -5.726 20.418 1.00 90.88 85 PHE A CA 1
ATOM 676 C C . PHE A 1 85 ? -11.575 -5.745 19.601 1.00 90.88 85 PHE A C 1
ATOM 678 O O . PHE A 1 85 ? -11.182 -6.787 19.082 1.00 90.88 85 PHE A O 1
ATOM 685 N N . LEU A 1 86 ? -10.867 -4.614 19.523 1.00 93.62 86 LEU A N 1
ATOM 686 C CA . LEU A 1 86 ? -9.581 -4.506 18.830 1.00 93.62 86 LEU A CA 1
ATOM 687 C C . LEU A 1 86 ? -8.498 -5.398 19.446 1.00 93.62 86 LEU A C 1
ATOM 689 O O . LEU A 1 86 ? -7.661 -5.918 18.707 1.00 93.62 86 LEU A O 1
ATOM 693 N N . ASP A 1 87 ? -8.483 -5.579 20.767 1.00 91.25 87 ASP A N 1
ATOM 694 C CA . ASP A 1 87 ? -7.509 -6.454 21.417 1.00 91.25 87 ASP A CA 1
ATOM 695 C C . ASP A 1 87 ? -7.787 -7.935 21.129 1.00 91.25 87 ASP A C 1
ATOM 697 O O . ASP A 1 87 ? -6.878 -8.657 20.709 1.00 91.25 87 ASP A O 1
ATOM 701 N N . ILE A 1 88 ? -9.047 -8.362 21.269 1.00 90.12 88 ILE A N 1
ATOM 702 C CA . ILE A 1 88 ? -9.476 -9.741 20.993 1.00 90.12 88 ILE A CA 1
ATOM 703 C C . ILE A 1 88 ? -9.217 -10.087 19.524 1.00 90.12 88 ILE A C 1
ATOM 705 O O . ILE A 1 88 ? -8.458 -11.011 19.225 1.00 90.12 88 ILE A O 1
ATOM 709 N N . PHE A 1 89 ? -9.789 -9.316 18.596 1.00 89.38 89 PHE A N 1
ATOM 710 C CA . PHE A 1 89 ? -9.652 -9.591 17.166 1.00 89.38 89 PHE A CA 1
ATOM 711 C C . PHE A 1 89 ? -8.230 -9.364 16.669 1.00 89.38 89 PHE A C 1
ATOM 713 O O . PHE A 1 89 ? -7.789 -10.077 15.773 1.00 89.38 89 PHE A O 1
ATOM 720 N N . GLY A 1 90 ? -7.478 -8.433 17.260 1.00 87.19 90 GLY A N 1
ATOM 721 C CA . GLY A 1 90 ? -6.065 -8.255 16.944 1.00 87.19 90 GLY A CA 1
ATOM 722 C C . GLY A 1 90 ? -5.245 -9.516 17.230 1.00 87.19 90 GLY A C 1
ATOM 723 O O . GLY A 1 90 ? -4.461 -9.931 16.379 1.00 87.19 90 GLY A O 1
ATOM 724 N N . LYS A 1 91 ? -5.455 -10.162 18.385 1.00 87.12 91 LYS A N 1
ATOM 725 C CA . LYS A 1 91 ? -4.769 -11.416 18.750 1.00 87.12 91 LYS A CA 1
ATOM 726 C C . LYS A 1 91 ? -5.189 -12.584 17.861 1.00 87.12 91 LYS A C 1
ATOM 728 O O . LYS A 1 91 ? -4.324 -13.297 17.360 1.00 87.12 91 LYS A O 1
ATOM 733 N N . VAL A 1 92 ? -6.495 -12.741 17.633 1.00 87.56 92 VAL A N 1
ATOM 734 C CA . VAL A 1 92 ? -7.045 -13.792 16.758 1.00 87.56 92 VAL A CA 1
ATOM 735 C C . VAL A 1 92 ? -6.499 -13.645 15.338 1.00 87.56 92 VAL A C 1
ATOM 737 O O . VAL A 1 92 ? -5.949 -14.589 14.786 1.00 87.56 92 VAL A O 1
ATOM 740 N N . THR A 1 93 ? -6.530 -12.431 14.787 1.00 85.62 93 THR A N 1
ATOM 741 C CA . THR A 1 93 ? -6.053 -12.159 13.425 1.00 85.62 93 THR A CA 1
ATOM 742 C C . THR A 1 93 ? -4.578 -12.517 13.239 1.00 85.62 93 THR A C 1
ATOM 744 O O . THR A 1 93 ? -4.214 -13.095 12.221 1.00 85.62 93 THR A O 1
ATOM 747 N N . ILE A 1 94 ? -3.719 -12.187 14.211 1.00 84.88 94 ILE A N 1
ATOM 748 C CA . ILE A 1 94 ? -2.290 -12.537 14.147 1.00 84.88 94 ILE A CA 1
ATOM 749 C C . ILE A 1 94 ? -2.090 -14.059 14.141 1.00 84.88 94 ILE A C 1
ATOM 751 O O . ILE A 1 94 ? -1.134 -14.536 13.538 1.00 84.88 94 ILE A O 1
ATOM 755 N N . SER A 1 95 ? -2.969 -14.812 14.806 1.00 85.56 95 SER A N 1
ATOM 756 C CA . SER A 1 95 ? -2.904 -16.274 14.856 1.00 85.56 95 SER A CA 1
ATOM 757 C C . SER A 1 95 ? -3.466 -16.943 13.598 1.00 85.56 95 SER A C 1
ATOM 759 O O . SER A 1 95 ? -2.951 -17.977 13.180 1.00 85.56 95 SER A O 1
ATOM 761 N N . ASP A 1 96 ? -4.520 -16.377 13.007 1.00 90.00 96 ASP A N 1
ATOM 762 C CA . ASP A 1 96 ? -5.252 -16.998 11.895 1.00 90.00 96 ASP A CA 1
ATOM 763 C C . ASP A 1 96 ? -4.634 -16.703 10.524 1.00 90.00 96 ASP A C 1
ATOM 765 O O . ASP A 1 96 ? -4.825 -17.465 9.571 1.00 90.00 96 ASP A O 1
ATOM 769 N N . VAL A 1 97 ? -3.901 -15.594 10.388 1.00 91.75 97 VAL A N 1
ATOM 770 C CA . VAL A 1 97 ? -3.226 -15.254 9.133 1.00 91.75 97 VAL A CA 1
ATOM 771 C C . VAL A 1 97 ? -1.996 -16.152 8.957 1.00 91.75 97 VAL A C 1
ATOM 773 O O . VAL A 1 97 ? -1.101 -16.135 9.800 1.00 91.75 97 VAL A O 1
ATOM 776 N N . PRO A 1 98 ? -1.889 -16.914 7.850 1.00 92.12 98 PRO A N 1
ATOM 777 C CA . PRO A 1 98 ? -0.736 -17.780 7.635 1.00 92.12 98 PRO A CA 1
ATOM 778 C C . PRO A 1 98 ? 0.560 -16.973 7.559 1.00 92.12 98 PRO A C 1
ATOM 780 O O . PRO A 1 98 ? 0.666 -16.063 6.732 1.00 92.12 98 PRO A O 1
ATOM 783 N N . VAL A 1 99 ? 1.566 -17.335 8.357 1.00 90.06 99 VAL A N 1
ATOM 784 C CA . VAL A 1 99 ? 2.895 -16.701 8.286 1.00 90.06 99 VAL A CA 1
ATOM 785 C C . VAL A 1 99 ? 3.482 -16.879 6.889 1.00 90.06 99 VAL A C 1
ATOM 787 O O . VAL A 1 99 ? 3.869 -15.904 6.252 1.00 90.06 99 VAL A O 1
ATOM 790 N N . ASP A 1 100 ? 3.418 -18.099 6.358 1.00 90.19 100 ASP A N 1
ATOM 791 C CA . ASP A 1 100 ? 3.859 -18.403 5.002 1.00 90.19 100 ASP A CA 1
ATOM 792 C C . ASP A 1 100 ? 2.952 -17.750 3.938 1.00 90.19 100 ASP A C 1
ATOM 794 O O . ASP A 1 100 ? 1.751 -18.020 3.836 1.00 90.19 100 ASP A O 1
ATOM 798 N N . ALA A 1 101 ? 3.544 -16.897 3.101 1.00 91.12 101 ALA A N 1
ATOM 799 C CA . ALA A 1 101 ? 2.868 -16.235 1.991 1.00 91.12 101 ALA A CA 1
ATOM 800 C C . ALA A 1 101 ? 2.469 -17.197 0.850 1.00 91.12 101 ALA A C 1
ATOM 802 O O . ALA A 1 101 ? 1.601 -16.860 0.032 1.00 91.12 101 ALA A O 1
ATOM 803 N N . PHE A 1 102 ? 3.064 -18.393 0.771 1.00 91.19 102 PHE A N 1
ATOM 804 C CA . PHE A 1 102 ? 2.654 -19.432 -0.180 1.00 91.19 102 PHE A CA 1
ATOM 805 C C . PHE A 1 102 ? 1.342 -20.115 0.216 1.00 91.19 102 PHE A C 1
ATOM 807 O O . PHE A 1 102 ? 0.611 -20.553 -0.673 1.00 91.19 102 PHE A O 1
ATOM 814 N N . ALA A 1 103 ? 0.993 -20.128 1.506 1.00 93.38 103 ALA A N 1
ATOM 815 C CA . ALA A 1 103 ? -0.282 -20.660 1.987 1.00 93.38 103 ALA A CA 1
ATOM 816 C C . ALA A 1 103 ? -1.492 -19.789 1.590 1.00 93.38 103 ALA A C 1
ATOM 818 O O . ALA A 1 103 ? -2.633 -20.248 1.624 1.00 93.38 103 ALA A O 1
ATOM 819 N N . VAL A 1 104 ? -1.265 -18.535 1.176 1.00 93.56 104 VAL A N 1
ATOM 820 C CA . VAL A 1 104 ? -2.323 -17.653 0.663 1.00 93.56 104 VAL A CA 1
ATOM 821 C C . VAL A 1 104 ? -2.529 -17.890 -0.838 1.00 93.56 104 VAL A C 1
ATOM 823 O O . VAL A 1 104 ? -1.551 -17.877 -1.595 1.00 93.56 104 VAL A O 1
ATOM 826 N N . PRO A 1 105 ? -3.781 -18.032 -1.318 1.00 94.00 105 PRO A N 1
ATOM 827 C CA . PRO A 1 105 ? -4.071 -18.188 -2.739 1.00 94.00 105 PRO A CA 1
ATOM 828 C C . PRO A 1 105 ? -3.501 -17.057 -3.599 1.00 94.00 105 PRO A C 1
ATOM 830 O O . PRO A 1 105 ? -3.488 -15.890 -3.212 1.00 94.00 105 PRO A O 1
ATOM 833 N N . SER A 1 106 ? -3.079 -17.390 -4.817 1.00 92.94 106 SER A N 1
ATOM 834 C CA . SER A 1 106 ? -2.617 -16.389 -5.779 1.00 92.94 106 SER A CA 1
ATOM 835 C C . SER A 1 106 ? -3.747 -15.449 -6.230 1.00 92.94 106 SER A C 1
ATOM 837 O O . SER A 1 106 ? -4.905 -15.872 -6.307 1.00 92.94 106 SER A O 1
ATOM 839 N N . PRO A 1 107 ? -3.427 -14.191 -6.594 1.00 94.56 107 PRO A N 1
ATOM 840 C CA . PRO A 1 107 ? -4.413 -13.256 -7.123 1.00 94.56 107 PRO A CA 1
ATOM 841 C C . PRO A 1 107 ? -4.982 -13.766 -8.448 1.00 94.56 107 PRO A C 1
ATOM 843 O O . PRO A 1 107 ? -4.245 -14.293 -9.297 1.00 94.56 107 PRO A O 1
ATOM 846 N N . ASN A 1 108 ? -6.292 -13.594 -8.632 1.00 94.50 108 ASN A N 1
ATOM 847 C CA . ASN A 1 108 ? -6.980 -14.038 -9.842 1.00 94.50 108 ASN A CA 1
ATOM 848 C C . ASN A 1 108 ? -6.698 -13.098 -11.027 1.00 94.50 108 ASN A C 1
ATOM 850 O O . ASN A 1 108 ? -6.070 -12.046 -10.892 1.00 94.50 108 ASN A O 1
ATOM 854 N N . TRP A 1 109 ? -7.174 -13.470 -12.217 1.00 91.75 109 TRP A N 1
ATOM 855 C CA . TRP A 1 109 ? -6.917 -12.700 -13.435 1.00 91.75 109 TRP A CA 1
ATOM 856 C C . TRP A 1 109 ? -7.440 -11.254 -13.354 1.00 91.75 109 TRP A C 1
ATOM 858 O O . TRP A 1 109 ? -6.754 -10.337 -13.801 1.00 91.75 109 TRP A O 1
ATOM 868 N N . VAL A 1 110 ? -8.601 -11.024 -12.726 1.00 91.25 110 VAL A N 1
ATOM 869 C CA . VAL A 1 110 ? -9.160 -9.674 -12.532 1.00 91.25 110 VAL A CA 1
ATOM 870 C C . VAL A 1 110 ? -8.287 -8.869 -11.576 1.00 91.25 110 VAL A C 1
ATOM 872 O O . VAL A 1 110 ? -7.948 -7.726 -11.877 1.00 91.25 110 VAL A O 1
ATOM 875 N N . GLY A 1 111 ? -7.885 -9.475 -10.457 1.00 93.06 111 GLY A N 1
ATOM 876 C CA . GLY A 1 111 ? -6.994 -8.877 -9.469 1.00 93.06 111 GLY A CA 1
ATOM 877 C C . GLY A 1 111 ? -5.673 -8.445 -10.093 1.00 93.06 111 GLY A C 1
ATOM 878 O O . GLY A 1 111 ? -5.249 -7.308 -9.909 1.00 93.06 111 GLY A O 1
ATOM 879 N N . ARG A 1 112 ? -5.078 -9.302 -10.931 1.00 94.25 112 ARG A N 1
ATOM 880 C CA . ARG A 1 112 ? -3.845 -8.998 -11.673 1.00 94.25 112 ARG A CA 1
ATOM 881 C C . ARG A 1 112 ? -4.019 -7.852 -12.669 1.00 94.25 112 ARG A C 1
ATOM 883 O O . ARG A 1 112 ? -3.171 -6.966 -12.717 1.00 94.25 112 ARG A O 1
ATOM 890 N N . ILE A 1 113 ? -5.103 -7.830 -13.448 1.00 93.56 113 ILE A N 1
ATOM 891 C CA . ILE A 1 113 ? -5.361 -6.737 -14.404 1.00 93.56 113 ILE A CA 1
ATOM 892 C C . ILE A 1 113 ? -5.528 -5.405 -13.670 1.00 93.56 113 ILE A C 1
ATOM 894 O O . ILE A 1 113 ? -4.882 -4.420 -14.033 1.00 93.56 113 ILE A O 1
ATOM 898 N N . LEU A 1 114 ? -6.373 -5.368 -12.636 1.00 93.00 114 LEU A N 1
ATOM 899 C CA . LEU A 1 114 ? -6.614 -4.157 -11.851 1.00 93.00 114 LEU A CA 1
ATOM 900 C C . LEU A 1 114 ? -5.337 -3.685 -11.160 1.00 93.00 114 LEU A C 1
ATOM 902 O O . LEU A 1 114 ? -5.015 -2.501 -11.235 1.00 93.00 114 LEU A O 1
ATOM 906 N N . PHE A 1 115 ? -4.580 -4.611 -10.567 1.00 94.44 115 PHE A N 1
ATOM 907 C CA . PHE A 1 115 ? -3.280 -4.323 -9.976 1.00 94.44 115 PHE A CA 1
ATOM 908 C C . PHE A 1 115 ? -2.350 -3.649 -10.984 1.00 94.44 115 PHE A C 1
ATOM 910 O O . PHE A 1 115 ? -1.875 -2.554 -10.719 1.00 94.44 115 PHE A O 1
ATOM 917 N N . ARG A 1 116 ? -2.148 -4.227 -12.175 1.00 94.75 116 ARG A N 1
ATOM 918 C CA . ARG A 1 116 ? -1.257 -3.641 -13.190 1.00 94.75 116 ARG A CA 1
ATOM 919 C C . ARG A 1 116 ? -1.713 -2.250 -13.636 1.00 94.75 116 ARG A C 1
ATOM 921 O O . ARG A 1 116 ? -0.876 -1.367 -13.801 1.00 94.75 116 ARG A O 1
ATOM 928 N N . GLN A 1 117 ? -3.019 -2.023 -13.801 1.00 91.94 117 GLN A N 1
ATOM 929 C CA . GLN A 1 117 ? -3.549 -0.689 -14.118 1.00 91.94 117 GLN A CA 1
ATOM 930 C C . GLN A 1 117 ? -3.256 0.324 -13.008 1.00 91.94 117 GLN A C 1
ATOM 932 O O . GLN A 1 117 ? -2.852 1.449 -13.290 1.00 91.94 117 GLN A O 1
ATOM 937 N N . ILE A 1 118 ? -3.430 -0.078 -11.752 1.00 91.69 118 ILE A N 1
ATOM 938 C CA . ILE A 1 118 ? -3.145 0.760 -10.588 1.00 91.69 118 ILE A CA 1
ATOM 939 C C . ILE A 1 118 ? -1.642 1.037 -10.478 1.00 91.69 118 ILE A C 1
ATOM 941 O O . ILE A 1 118 ? -1.241 2.190 -10.344 1.00 91.69 118 ILE A O 1
ATOM 945 N N . THR A 1 119 ? -0.804 0.014 -10.614 1.00 92.81 119 THR A N 1
ATOM 946 C CA . THR A 1 119 ? 0.656 0.138 -10.624 1.00 92.81 119 THR A CA 1
ATOM 947 C C . THR A 1 119 ? 1.118 1.091 -11.721 1.00 92.81 119 THR A C 1
ATOM 949 O O . THR A 1 119 ? 1.958 1.953 -11.471 1.00 92.81 119 THR A O 1
ATOM 952 N N . ALA A 1 120 ? 0.518 1.031 -12.913 1.00 91.25 120 ALA A N 1
ATOM 953 C CA . ALA A 1 120 ? 0.803 1.986 -13.979 1.00 91.25 120 ALA A CA 1
ATOM 954 C C . ALA A 1 120 ? 0.488 3.434 -13.574 1.00 91.25 120 ALA A C 1
ATOM 956 O O . ALA A 1 120 ? 1.191 4.350 -13.980 1.00 91.25 120 ALA A O 1
ATOM 957 N N . LEU A 1 121 ? -0.551 3.668 -12.770 1.00 88.69 121 LEU A N 1
ATOM 958 C CA . LEU A 1 121 ? -0.883 5.014 -12.300 1.00 88.69 121 LEU A CA 1
ATOM 959 C C . LEU A 1 121 ? 0.128 5.514 -11.274 1.00 88.69 121 LEU A C 1
ATOM 961 O O . LEU A 1 121 ? 0.624 6.622 -11.440 1.00 88.69 121 LEU A O 1
ATOM 965 N N . PHE A 1 122 ? 0.453 4.697 -10.269 1.00 87.62 122 PHE A N 1
ATOM 966 C CA . PHE A 1 122 ? 1.380 5.061 -9.189 1.00 87.62 122 PHE A CA 1
ATOM 967 C C . PHE A 1 122 ? 2.835 5.205 -9.652 1.00 87.62 122 PHE A C 1
ATOM 969 O O . PHE A 1 122 ? 3.604 5.965 -9.074 1.00 87.62 122 PHE A O 1
ATOM 976 N N . THR A 1 123 ? 3.237 4.486 -10.697 1.00 85.94 123 THR A N 1
ATOM 977 C CA . THR A 1 123 ? 4.622 4.526 -11.201 1.00 85.94 123 THR A CA 1
ATOM 978 C C . THR A 1 123 ? 4.840 5.578 -12.280 1.00 85.94 123 THR A C 1
ATOM 980 O O . THR A 1 123 ? 5.980 5.830 -12.683 1.00 85.94 123 THR A O 1
ATOM 983 N N . ARG A 1 124 ? 3.765 6.198 -12.776 1.00 86.19 124 ARG A N 1
ATOM 984 C CA . ARG A 1 124 ? 3.836 7.158 -13.872 1.00 86.19 124 ARG A CA 1
ATOM 985 C C . ARG A 1 124 ? 4.322 8.515 -13.390 1.00 86.19 124 ARG A C 1
ATOM 987 O O . ARG A 1 124 ? 3.707 9.159 -12.545 1.00 86.19 124 ARG A O 1
ATOM 994 N N . LYS A 1 125 ? 5.395 8.993 -14.019 1.00 82.25 125 LYS A N 1
ATOM 995 C CA . LYS A 1 125 ? 5.896 10.360 -13.865 1.00 82.25 125 LYS A CA 1
ATOM 996 C C . LYS A 1 125 ? 5.640 11.164 -15.133 1.00 82.25 125 LYS A C 1
ATOM 998 O O . LYS A 1 125 ? 6.312 10.979 -16.148 1.00 82.25 125 LYS A O 1
ATOM 1003 N N . ASP A 1 126 ? 4.679 12.082 -15.037 1.00 72.56 126 ASP A N 1
ATOM 1004 C CA . ASP A 1 126 ? 4.310 13.011 -16.115 1.00 72.56 126 ASP A CA 1
ATOM 1005 C C . ASP A 1 126 ? 5.127 14.323 -16.064 1.00 72.56 126 ASP A C 1
ATOM 1007 O O . ASP A 1 126 ? 5.250 15.031 -17.068 1.00 72.56 126 ASP A O 1
ATOM 1011 N N . HIS A 1 127 ? 5.729 14.641 -14.907 1.00 66.00 127 HIS A N 1
ATOM 1012 C CA . HIS A 1 127 ? 6.460 15.888 -14.652 1.00 66.00 127 HIS A CA 1
ATOM 1013 C C . HIS A 1 127 ? 7.867 15.670 -14.042 1.00 66.00 127 HIS A C 1
ATOM 1015 O O . HIS A 1 127 ? 8.174 14.588 -13.551 1.00 66.00 127 HIS A O 1
ATOM 1021 N N . GLY A 1 128 ? 8.733 16.698 -14.088 1.00 71.44 128 GLY A N 1
ATOM 1022 C CA . GLY A 1 128 ? 10.115 16.669 -13.562 1.00 71.44 128 GLY A CA 1
ATOM 1023 C C . GLY A 1 128 ? 11.206 16.079 -14.483 1.00 71.44 128 GLY A C 1
ATOM 1024 O O . GLY A 1 128 ? 10.938 15.831 -15.657 1.00 71.44 128 GLY A O 1
ATOM 1025 N N . PRO A 1 129 ? 12.436 15.877 -13.969 1.00 67.88 129 PRO A N 1
ATOM 1026 C CA . PRO A 1 129 ? 13.546 15.236 -14.692 1.00 67.88 129 PRO A CA 1
ATOM 1027 C C . PRO A 1 129 ? 13.369 13.713 -14.838 1.00 67.88 129 PRO A C 1
ATOM 1029 O O . PRO A 1 129 ? 13.901 13.113 -15.763 1.00 67.88 129 PRO A O 1
ATOM 1032 N N . ASN A 1 130 ? 12.547 13.096 -13.983 1.00 71.94 130 ASN A N 1
ATOM 1033 C CA . ASN A 1 130 ? 12.318 11.647 -13.942 1.00 71.94 130 ASN A CA 1
ATOM 1034 C C . ASN A 1 130 ? 11.127 11.187 -14.815 1.00 71.94 130 ASN A C 1
ATOM 1036 O O . ASN A 1 130 ? 10.526 10.141 -14.554 1.00 71.94 130 ASN A O 1
ATOM 1040 N N . ARG A 1 131 ? 10.749 11.979 -15.831 1.00 69.25 131 ARG A N 1
ATOM 1041 C CA . ARG A 1 131 ? 9.603 11.709 -16.721 1.00 69.25 131 ARG A CA 1
ATOM 1042 C C . ARG A 1 131 ? 9.827 10.474 -17.591 1.00 69.25 131 ARG A C 1
ATOM 1044 O O . ARG A 1 131 ? 10.905 10.287 -18.143 1.00 69.25 131 ARG A O 1
ATOM 1051 N N . GLY A 1 132 ? 8.774 9.678 -17.772 1.00 76.12 132 GLY A N 1
ATOM 1052 C CA . GLY A 1 132 ? 8.775 8.518 -18.668 1.00 76.12 132 GLY A CA 1
ATOM 1053 C C . GLY A 1 132 ? 8.060 8.763 -20.002 1.00 76.12 132 GLY A C 1
ATOM 1054 O O . GLY A 1 132 ? 8.192 9.806 -20.646 1.00 76.12 132 GLY A O 1
ATOM 1055 N N . ILE A 1 133 ? 7.252 7.781 -20.416 1.00 72.81 133 ILE A N 1
ATOM 1056 C CA . ILE A 1 133 ? 6.552 7.744 -21.713 1.00 72.81 133 ILE A CA 1
ATOM 1057 C C . ILE A 1 133 ? 5.567 8.903 -21.953 1.00 72.81 133 ILE A C 1
ATOM 1059 O O . ILE A 1 133 ? 5.148 9.115 -23.091 1.00 72.81 133 ILE A O 1
ATOM 1063 N N . ALA A 1 134 ? 5.223 9.675 -20.917 1.00 63.50 134 ALA A N 1
ATOM 1064 C CA . ALA A 1 134 ? 4.375 10.864 -21.007 1.00 63.50 134 ALA A CA 1
ATOM 1065 C C . ALA A 1 134 ? 4.891 11.896 -22.028 1.00 63.50 134 ALA A C 1
ATOM 1067 O O . ALA A 1 134 ? 4.096 12.577 -22.675 1.00 63.50 134 ALA A O 1
ATOM 1068 N N . ASN A 1 135 ? 6.208 11.930 -22.261 1.00 63.25 135 ASN A N 1
ATOM 1069 C CA . ASN A 1 135 ? 6.842 12.781 -23.272 1.00 63.25 135 ASN A CA 1
ATOM 1070 C C . ASN A 1 135 ? 6.467 12.404 -24.721 1.00 63.25 135 ASN A C 1
ATOM 1072 O O . ASN A 1 135 ? 6.638 13.214 -25.625 1.00 63.25 135 ASN A O 1
ATOM 1076 N N . LYS A 1 136 ? 5.944 11.193 -24.963 1.00 72.50 136 LYS A N 1
ATOM 1077 C CA . LYS A 1 136 ? 5.571 10.692 -26.301 1.00 72.50 136 LYS A CA 1
ATOM 1078 C C . LYS A 1 136 ? 4.095 10.942 -26.661 1.00 72.50 136 LYS A C 1
ATOM 1080 O O . LYS A 1 136 ? 3.625 10.471 -27.696 1.00 72.50 136 LYS A O 1
ATOM 1085 N N . GLY A 1 137 ? 3.351 11.665 -25.819 1.00 78.31 137 GLY A N 1
ATOM 1086 C CA . GLY A 1 137 ? 1.970 12.087 -26.078 1.00 78.31 137 GLY A CA 1
ATOM 1087 C C . GLY A 1 137 ? 0.878 11.090 -25.659 1.00 78.31 137 GLY A C 1
ATOM 1088 O O . GLY A 1 137 ? 1.131 9.982 -25.183 1.00 78.31 137 GLY A O 1
ATOM 1089 N N . ARG A 1 138 ? -0.388 11.494 -25.843 1.00 81.88 138 ARG A N 1
ATOM 1090 C CA . ARG A 1 138 ? -1.578 10.771 -25.338 1.00 81.88 138 ARG A CA 1
ATOM 1091 C C . ARG A 1 138 ? -1.757 9.370 -25.937 1.00 81.88 138 ARG A C 1
ATOM 1093 O O . ARG A 1 138 ? -2.202 8.464 -25.240 1.00 81.88 138 ARG A O 1
ATOM 1100 N N . ILE A 1 139 ? -1.376 9.172 -27.200 1.00 85.69 139 ILE A N 1
ATOM 1101 C CA . ILE A 1 139 ? -1.462 7.863 -27.871 1.00 85.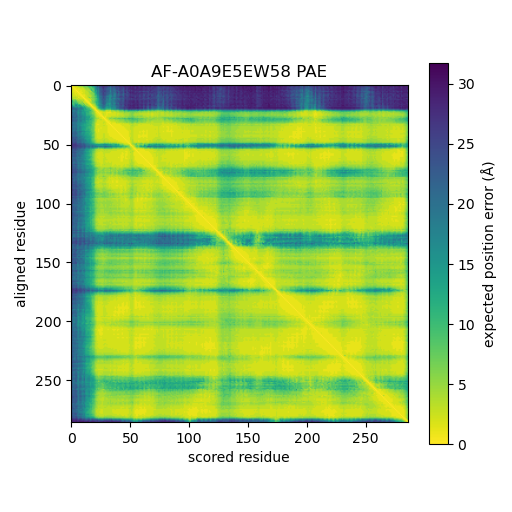69 139 ILE A CA 1
ATOM 1102 C C . ILE A 1 139 ? -0.469 6.874 -27.252 1.00 85.69 139 ILE A C 1
ATOM 1104 O O . ILE A 1 139 ? -0.807 5.710 -27.043 1.00 85.69 139 ILE A O 1
ATOM 1108 N N . ALA A 1 140 ? 0.742 7.326 -26.916 1.00 84.44 140 ALA A N 1
ATOM 1109 C CA . ALA A 1 140 ? 1.732 6.487 -26.251 1.00 84.44 140 ALA A CA 1
ATOM 1110 C C . ALA A 1 140 ? 1.273 6.081 -24.842 1.00 84.44 140 ALA A C 1
ATOM 1112 O O . ALA A 1 140 ? 1.442 4.925 -24.458 1.00 84.44 140 ALA A O 1
ATOM 1113 N N . LEU A 1 141 ? 0.615 6.991 -24.114 1.00 83.88 141 LEU A N 1
ATOM 1114 C CA . LEU A 1 141 ? -0.007 6.690 -22.820 1.00 83.88 141 LEU A CA 1
ATOM 1115 C C . LEU A 1 141 ? -1.133 5.657 -22.942 1.00 83.88 141 LEU A C 1
ATOM 1117 O O . LEU A 1 141 ? -1.187 4.721 -22.149 1.00 83.88 141 LEU A O 1
ATOM 1121 N N . LEU A 1 142 ? -1.996 5.776 -23.956 1.00 86.31 142 LEU A N 1
ATOM 1122 C CA . LEU A 1 142 ? -3.043 4.785 -24.209 1.00 86.31 142 LEU A CA 1
ATOM 1123 C C . LEU A 1 142 ? -2.448 3.409 -24.546 1.00 86.31 142 LEU A C 1
ATOM 1125 O O . LEU A 1 142 ? -2.868 2.398 -23.987 1.00 86.31 142 LEU A O 1
ATOM 1129 N N . LYS A 1 143 ? -1.424 3.364 -25.409 1.00 88.44 143 LYS A N 1
ATOM 1130 C CA . LYS A 1 143 ? -0.699 2.122 -25.722 1.00 88.44 143 LYS A CA 1
ATOM 1131 C C . LYS A 1 143 ? -0.042 1.519 -24.481 1.00 88.44 143 LYS A C 1
ATOM 1133 O O . LYS A 1 143 ? -0.044 0.300 -24.336 1.00 88.44 143 LYS A O 1
ATOM 1138 N N . ALA A 1 144 ? 0.519 2.339 -23.592 1.00 89.12 144 ALA A N 1
ATOM 1139 C CA . ALA A 1 144 ? 1.084 1.867 -22.332 1.00 89.12 144 ALA A CA 1
ATOM 1140 C C . ALA A 1 144 ? -0.004 1.277 -21.422 1.00 89.12 144 ALA A C 1
ATOM 1142 O O . ALA A 1 144 ? 0.163 0.169 -20.924 1.00 89.12 144 ALA A O 1
ATOM 1143 N N . ALA A 1 145 ? -1.149 1.951 -21.279 1.00 87.81 145 ALA A N 1
ATOM 1144 C CA . ALA A 1 145 ? -2.276 1.445 -20.497 1.00 87.81 145 ALA A CA 1
ATOM 1145 C C . ALA A 1 145 ? -2.780 0.084 -21.013 1.00 87.81 145 ALA A C 1
ATOM 1147 O O . ALA A 1 145 ? -3.020 -0.822 -20.216 1.00 87.81 145 ALA A O 1
ATOM 1148 N N . ILE A 1 146 ? -2.869 -0.094 -22.338 1.00 90.56 146 ILE A N 1
ATOM 1149 C CA . ILE A 1 146 ? -3.238 -1.377 -22.960 1.00 90.56 146 ILE A CA 1
ATOM 1150 C C . ILE A 1 146 ? -2.183 -2.455 -22.673 1.00 90.56 146 ILE A C 1
ATOM 1152 O O . ILE A 1 146 ? -2.545 -3.581 -22.342 1.00 90.56 146 ILE A O 1
ATOM 1156 N N . GLN A 1 147 ? -0.889 -2.132 -22.757 1.00 93.12 147 GLN A N 1
ATOM 1157 C CA . GLN A 1 147 ? 0.187 -3.081 -22.435 1.00 93.12 147 GLN A CA 1
ATOM 1158 C C . GLN A 1 147 ? 0.130 -3.533 -20.972 1.00 93.12 147 GLN A C 1
ATOM 1160 O O . GLN A 1 147 ? 0.179 -4.730 -20.712 1.00 93.12 147 GLN A O 1
ATOM 1165 N N . PHE A 1 148 ? -0.085 -2.611 -20.029 1.00 93.38 148 PHE A N 1
ATOM 1166 C CA . PHE A 1 148 ? -0.285 -2.958 -18.618 1.00 93.38 148 PHE A CA 1
ATOM 1167 C C . PHE A 1 148 ? -1.542 -3.805 -18.386 1.00 93.38 148 PHE A C 1
ATOM 1169 O O . PHE A 1 148 ? -1.532 -4.686 -17.532 1.00 93.38 148 PHE A O 1
ATOM 1176 N N . ALA A 1 149 ? -2.623 -3.577 -19.138 1.00 91.19 149 ALA A N 1
ATOM 1177 C CA . ALA A 1 149 ? -3.835 -4.392 -19.028 1.00 91.19 149 ALA A CA 1
ATOM 1178 C C . ALA A 1 149 ? -3.593 -5.829 -19.508 1.00 91.19 149 ALA A C 1
ATOM 1180 O O . ALA A 1 149 ? -4.053 -6.770 -18.868 1.00 91.19 149 ALA A O 1
ATOM 1181 N N . ARG A 1 150 ? -2.849 -5.995 -20.610 1.00 92.81 150 ARG A N 1
ATOM 1182 C CA . ARG A 1 150 ? -2.471 -7.313 -21.143 1.00 92.81 150 ARG A CA 1
ATOM 1183 C C . ARG A 1 150 ? -1.490 -8.026 -20.213 1.00 92.81 150 ARG A C 1
ATOM 1185 O O . ARG A 1 150 ? -1.656 -9.213 -19.967 1.00 92.81 150 ARG A O 1
ATOM 1192 N N . GLY A 1 151 ? -0.525 -7.291 -19.659 1.00 91.62 151 GLY A N 1
ATOM 1193 C CA . GLY A 1 151 ? 0.459 -7.817 -18.714 1.00 91.62 151 GLY A CA 1
ATOM 1194 C C . GLY A 1 151 ? 1.431 -8.813 -19.341 1.00 91.62 151 GLY A C 1
ATOM 1195 O O . GLY A 1 151 ? 1.836 -9.750 -18.667 1.00 91.62 151 GLY A O 1
ATOM 1196 N N . THR A 1 152 ? 1.760 -8.634 -20.623 1.00 92.06 152 THR A N 1
ATOM 1197 C CA . THR A 1 152 ? 2.671 -9.511 -21.371 1.00 92.06 152 THR A CA 1
ATOM 1198 C C . THR A 1 152 ? 3.660 -8.702 -22.200 1.00 92.06 152 THR A C 1
ATOM 1200 O O . THR A 1 152 ? 3.275 -7.674 -22.770 1.00 92.06 152 THR A O 1
ATOM 1203 N N . GLY A 1 153 ? 4.891 -9.187 -22.337 1.00 94.25 153 GLY A N 1
ATOM 1204 C CA . GLY A 1 153 ? 5.949 -8.546 -23.117 1.00 94.25 153 GLY A CA 1
ATOM 1205 C C . GLY A 1 153 ? 6.622 -7.380 -22.390 1.00 94.25 153 GLY A C 1
ATOM 1206 O O . GLY A 1 153 ? 6.635 -7.314 -21.162 1.00 94.25 153 GLY A O 1
ATOM 1207 N N . THR A 1 154 ? 7.228 -6.463 -23.147 1.00 94.62 154 THR A N 1
ATOM 1208 C CA . THR A 1 154 ? 8.031 -5.361 -22.594 1.00 94.62 154 THR A CA 1
ATOM 1209 C C . THR A 1 154 ? 7.205 -4.422 -21.718 1.00 94.62 154 THR A C 1
ATOM 1211 O O . THR A 1 154 ? 6.119 -3.983 -22.100 1.00 94.62 154 THR A O 1
ATOM 1214 N N . VAL A 1 155 ? 7.754 -4.057 -20.560 1.00 94.25 155 VAL A N 1
ATOM 1215 C CA . VAL A 1 155 ? 7.140 -3.071 -19.670 1.00 94.25 155 VAL A CA 1
ATOM 1216 C C . VAL A 1 155 ? 7.355 -1.662 -20.234 1.00 94.25 155 VAL A C 1
ATOM 1218 O O . VAL A 1 155 ? 8.496 -1.251 -20.455 1.00 94.25 155 VAL A O 1
ATOM 1221 N N . PRO A 1 156 ? 6.290 -0.869 -20.451 1.00 92.12 156 PRO A N 1
ATOM 1222 C CA . PRO A 1 156 ? 6.445 0.527 -20.840 1.00 92.12 156 PRO A CA 1
ATOM 1223 C C . PRO A 1 156 ? 7.226 1.328 -19.784 1.00 92.12 156 PRO A C 1
ATOM 1225 O O . PRO A 1 156 ? 6.883 1.301 -18.604 1.00 92.12 156 PRO A O 1
ATOM 1228 N N . LYS A 1 157 ? 8.225 2.115 -20.208 1.00 90.81 157 LYS A N 1
ATOM 1229 C CA . LYS A 1 157 ? 9.019 2.988 -19.319 1.00 90.81 157 LYS A CA 1
ATOM 1230 C C . LYS A 1 157 ? 8.201 4.187 -18.821 1.00 90.81 157 LYS A C 1
ATOM 1232 O O . LYS A 1 157 ? 8.217 5.266 -19.416 1.00 90.81 157 LYS A O 1
ATOM 1237 N N . LEU A 1 158 ? 7.428 3.990 -17.752 1.00 87.50 158 LEU A N 1
ATOM 1238 C CA . LEU A 1 158 ? 6.566 5.018 -17.146 1.00 87.50 158 LEU A CA 1
ATOM 1239 C C . LEU A 1 158 ? 7.327 6.054 -16.299 1.00 87.50 158 LEU A C 1
ATOM 1241 O O . LEU A 1 158 ? 6.804 7.141 -16.045 1.00 87.50 158 LEU A O 1
ATOM 1245 N N . ASN A 1 159 ? 8.566 5.743 -15.929 1.00 87.25 159 ASN A N 1
ATOM 1246 C CA . ASN A 1 159 ? 9.540 6.627 -15.294 1.00 87.25 159 ASN A CA 1
ATOM 1247 C C . ASN A 1 159 ? 10.960 6.202 -15.720 1.00 87.25 159 ASN A C 1
ATOM 1249 O O . ASN A 1 159 ? 11.125 5.181 -16.391 1.00 87.25 159 ASN A O 1
ATOM 1253 N N . VAL A 1 160 ? 11.969 6.988 -15.344 1.00 87.44 160 VAL A N 1
ATOM 1254 C CA . VAL A 1 160 ? 13.377 6.763 -15.731 1.00 87.44 160 VAL A CA 1
ATOM 1255 C C . VAL A 1 160 ? 14.024 5.532 -15.092 1.00 87.44 160 VAL A C 1
ATOM 1257 O O . VAL A 1 160 ? 15.018 5.042 -15.614 1.00 87.44 160 VAL A O 1
ATOM 1260 N N . TRP A 1 161 ? 13.475 5.026 -13.986 1.00 89.94 161 TRP A N 1
ATOM 1261 C CA . TRP A 1 161 ? 14.050 3.900 -13.248 1.00 89.94 161 TRP A CA 1
ATOM 1262 C C . TRP A 1 161 ? 13.596 2.538 -13.785 1.00 89.94 161 TRP A C 1
ATOM 1264 O O . TRP A 1 161 ? 14.223 1.525 -13.484 1.00 89.94 161 TRP A O 1
ATOM 1274 N N . VAL A 1 162 ? 12.540 2.492 -14.607 1.00 90.38 162 VAL A N 1
ATOM 1275 C CA . VAL A 1 162 ? 12.109 1.250 -15.265 1.00 90.38 162 VAL A CA 1
ATOM 1276 C C . VAL A 1 162 ? 13.174 0.802 -16.268 1.00 90.38 162 VAL A C 1
ATOM 1278 O O . VAL A 1 162 ? 13.432 1.474 -17.272 1.00 90.38 162 VAL A O 1
ATOM 1281 N N . SER A 1 163 ? 13.771 -0.355 -15.990 1.00 92.25 163 SER A N 1
ATOM 1282 C CA . SER A 1 163 ? 14.766 -0.998 -16.850 1.00 92.25 163 SER A CA 1
ATOM 1283 C C . SER A 1 163 ? 14.130 -1.635 -18.092 1.00 92.25 163 SER A C 1
ATOM 1285 O O . SER A 1 163 ? 12.907 -1.733 -18.211 1.00 92.25 163 SER A O 1
ATOM 1287 N N . ASP A 1 164 ? 14.956 -2.071 -19.043 1.00 92.62 164 ASP A N 1
ATOM 1288 C CA . ASP A 1 164 ? 14.492 -2.894 -20.162 1.00 92.62 164 ASP A CA 1
ATOM 1289 C C . ASP A 1 164 ? 14.165 -4.310 -19.659 1.00 92.62 164 ASP A C 1
ATOM 1291 O O . ASP A 1 164 ? 15.034 -5.167 -19.526 1.00 92.62 164 ASP A O 1
ATOM 1295 N N . THR A 1 165 ? 12.891 -4.530 -19.325 1.00 94.06 165 THR A N 1
ATOM 1296 C CA . THR A 1 165 ? 12.372 -5.777 -18.744 1.00 94.06 165 THR A CA 1
ATOM 1297 C C . THR A 1 165 ? 10.998 -6.138 -19.322 1.00 94.06 165 THR A C 1
ATOM 1299 O O . THR A 1 165 ? 10.371 -5.346 -20.036 1.00 94.06 165 THR A O 1
ATOM 1302 N N . THR A 1 166 ? 10.512 -7.337 -19.005 1.00 95.50 166 THR A N 1
ATOM 1303 C CA . THR A 1 166 ? 9.179 -7.824 -19.381 1.00 95.50 166 THR A CA 1
ATOM 1304 C C . THR A 1 166 ? 8.302 -8.071 -18.157 1.00 95.50 166 THR A C 1
ATOM 1306 O O . THR A 1 166 ? 8.804 -8.250 -17.044 1.00 95.50 166 THR A O 1
ATOM 1309 N N . PHE A 1 167 ? 6.981 -8.081 -18.353 1.00 94.25 167 PHE A N 1
ATOM 1310 C CA . PHE A 1 167 ? 6.034 -8.426 -17.289 1.00 94.25 167 PHE A CA 1
ATOM 1311 C C . PHE A 1 167 ? 6.297 -9.832 -16.743 1.00 94.25 167 PHE A C 1
ATOM 1313 O O . PHE A 1 167 ? 6.287 -10.026 -15.532 1.00 94.25 167 PHE A O 1
ATOM 1320 N N . GLU A 1 168 ? 6.601 -10.787 -17.623 1.00 93.56 168 GLU A N 1
ATOM 1321 C CA . GLU A 1 168 ? 6.885 -12.175 -17.265 1.00 93.56 168 GLU A CA 1
ATOM 1322 C C . GLU A 1 168 ? 8.124 -12.277 -16.374 1.00 93.56 168 GLU A C 1
ATOM 1324 O O . GLU A 1 168 ? 8.083 -12.962 -15.359 1.00 93.56 168 GLU A O 1
ATOM 1329 N N . ASN A 1 169 ? 9.192 -11.545 -16.709 1.00 92.12 169 ASN A N 1
ATOM 1330 C CA . ASN A 1 169 ? 10.423 -11.527 -15.922 1.00 92.12 169 ASN A CA 1
ATOM 1331 C C . ASN A 1 169 ? 10.202 -10.916 -14.529 1.00 92.12 169 ASN A C 1
ATOM 1333 O O . ASN A 1 169 ? 10.759 -11.404 -13.550 1.00 92.12 169 ASN A O 1
ATOM 1337 N N . ILE A 1 170 ? 9.381 -9.866 -14.409 1.00 92.00 170 ILE A N 1
ATOM 1338 C CA . ILE A 1 170 ? 9.035 -9.303 -13.095 1.00 92.00 170 ILE A CA 1
ATOM 1339 C C . ILE A 1 170 ? 8.191 -10.295 -12.290 1.00 92.00 170 ILE A C 1
ATOM 1341 O O . ILE A 1 170 ? 8.480 -10.526 -11.122 1.00 92.00 170 ILE A O 1
ATOM 1345 N N . GLU A 1 171 ? 7.163 -10.889 -12.898 1.00 88.50 171 GLU A N 1
ATOM 1346 C CA . GLU A 1 171 ? 6.238 -11.794 -12.204 1.00 88.50 171 GLU A CA 1
ATOM 1347 C C . GLU A 1 171 ? 6.864 -13.153 -11.859 1.00 88.50 171 GLU A C 1
ATOM 1349 O O . GLU A 1 171 ? 6.388 -13.813 -10.935 1.00 88.50 171 GLU A O 1
ATOM 1354 N N . SER A 1 172 ? 7.925 -13.571 -12.560 1.00 85.94 172 SER A N 1
ATOM 1355 C CA . SER A 1 172 ? 8.704 -14.765 -12.216 1.00 85.94 172 SER A CA 1
ATOM 1356 C C . SER A 1 172 ? 9.725 -14.525 -11.104 1.00 85.94 172 SER A C 1
ATOM 1358 O O . SER A 1 172 ? 10.156 -15.479 -10.458 1.00 85.94 172 SER A O 1
ATOM 1360 N N . ARG A 1 173 ? 10.153 -13.272 -10.897 1.00 83.50 173 ARG A N 1
ATOM 1361 C CA . ARG A 1 173 ? 11.124 -12.924 -9.855 1.00 83.50 173 ARG A CA 1
ATOM 1362 C C . ARG A 1 173 ? 10.459 -12.960 -8.488 1.00 83.50 173 ARG A C 1
ATOM 1364 O O . ARG A 1 173 ? 9.394 -12.384 -8.278 1.00 83.50 173 ARG A O 1
ATOM 1371 N N . ARG A 1 174 ? 11.141 -13.594 -7.540 1.00 78.06 174 ARG A N 1
ATOM 1372 C CA . ARG A 1 174 ? 10.819 -13.493 -6.117 1.00 78.06 174 ARG A CA 1
ATOM 1373 C C . ARG A 1 174 ? 11.500 -12.250 -5.563 1.00 78.06 174 ARG A C 1
ATOM 1375 O O . ARG A 1 174 ? 12.632 -11.949 -5.941 1.00 78.06 174 ARG A O 1
ATOM 1382 N N . CYS A 1 175 ? 10.799 -11.499 -4.720 1.00 74.88 175 CYS A N 1
ATOM 1383 C CA . CYS A 1 175 ? 11.407 -10.371 -4.031 1.00 74.88 175 CYS A CA 1
ATOM 1384 C C . CYS A 1 175 ? 11.990 -10.872 -2.715 1.00 74.88 175 CYS A C 1
ATOM 1386 O O . CYS A 1 175 ? 11.272 -11.022 -1.732 1.00 74.88 175 CYS A O 1
ATOM 1388 N N . GLU A 1 176 ? 13.287 -11.156 -2.716 1.00 81.19 176 GLU A N 1
ATOM 1389 C CA . GLU A 1 176 ? 14.047 -11.351 -1.485 1.00 81.19 176 GLU A CA 1
ATOM 1390 C C . GLU A 1 176 ? 14.319 -9.962 -0.901 1.00 81.19 176 GLU A C 1
ATOM 1392 O O . GLU A 1 176 ? 15.157 -9.211 -1.404 1.00 81.19 176 GLU A O 1
ATOM 1397 N N . LEU A 1 177 ? 13.511 -9.574 0.089 1.00 86.94 177 LEU A N 1
ATOM 1398 C CA . LEU A 1 177 ? 13.728 -8.341 0.834 1.00 86.94 177 LEU A CA 1
ATOM 1399 C C . LEU A 1 177 ? 14.806 -8.626 1.874 1.00 86.94 177 LEU A C 1
ATOM 1401 O O . LEU A 1 177 ? 14.571 -9.406 2.795 1.00 86.94 177 LEU A O 1
ATOM 1405 N N . ASP A 1 178 ? 15.965 -7.992 1.720 1.00 89.19 178 ASP A N 1
ATOM 1406 C CA . ASP A 1 178 ? 16.953 -7.938 2.792 1.00 89.19 178 ASP A CA 1
ATOM 1407 C C . ASP A 1 178 ? 16.384 -7.211 4.026 1.00 89.19 178 ASP A C 1
ATOM 1409 O O . ASP A 1 178 ? 15.365 -6.510 3.962 1.00 89.19 178 ASP A O 1
ATOM 1413 N N . GLU A 1 179 ? 17.039 -7.403 5.171 1.00 90.31 179 GLU A N 1
ATOM 1414 C CA . GLU A 1 179 ? 16.592 -6.845 6.452 1.00 90.31 179 GLU A CA 1
ATOM 1415 C C . GLU A 1 179 ? 16.455 -5.316 6.392 1.00 90.31 179 GLU A C 1
ATOM 1417 O O . GLU A 1 179 ? 15.499 -4.745 6.914 1.00 90.31 179 GLU A O 1
ATOM 1422 N N . GLU A 1 180 ? 17.366 -4.645 5.682 1.00 93.31 180 GLU A N 1
ATOM 1423 C CA . GLU A 1 180 ? 17.350 -3.192 5.523 1.00 93.31 180 GLU A CA 1
ATOM 1424 C C . GLU A 1 180 ? 16.126 -2.713 4.726 1.00 93.31 180 GLU A C 1
ATOM 1426 O O . GLU A 1 180 ? 15.438 -1.770 5.127 1.00 93.31 180 GLU A O 1
ATOM 1431 N N . SER A 1 181 ? 15.796 -3.395 3.628 1.00 94.00 181 SER A N 1
ATOM 1432 C CA . SER A 1 181 ? 14.610 -3.132 2.810 1.00 94.00 181 SER A CA 1
ATOM 1433 C C . SER A 1 181 ? 13.320 -3.385 3.590 1.00 94.00 181 SER A C 1
ATOM 1435 O O . SER A 1 181 ? 12.359 -2.616 3.471 1.00 94.00 181 SER A O 1
ATOM 1437 N N . ASN A 1 182 ? 13.292 -4.447 4.398 1.00 93.00 182 ASN A N 1
ATOM 1438 C CA . ASN A 1 182 ? 12.160 -4.788 5.253 1.00 93.00 182 ASN A CA 1
ATOM 1439 C C . ASN A 1 182 ? 11.926 -3.704 6.323 1.00 93.00 182 ASN A C 1
ATOM 1441 O O . ASN A 1 182 ? 10.811 -3.192 6.459 1.00 93.00 182 ASN A O 1
ATOM 1445 N N . GLU A 1 183 ? 12.985 -3.268 7.008 1.00 93.06 183 GLU A N 1
ATOM 1446 C CA . GLU A 1 183 ? 12.925 -2.187 7.997 1.00 93.06 183 GLU A CA 1
ATOM 1447 C C . GLU A 1 183 ? 12.556 -0.830 7.374 1.00 93.06 183 GLU A C 1
ATOM 1449 O O . GLU A 1 183 ? 11.769 -0.067 7.950 1.00 93.06 183 GLU A O 1
ATOM 1454 N N . LEU A 1 184 ? 13.036 -0.531 6.161 1.00 95.88 184 LEU A N 1
ATOM 1455 C CA . LEU A 1 184 ? 12.650 0.676 5.424 1.00 95.88 184 LEU A CA 1
ATOM 1456 C C . LEU A 1 184 ? 11.145 0.693 5.112 1.00 95.88 184 LEU A C 1
ATOM 1458 O O . LEU A 1 184 ? 10.471 1.702 5.350 1.00 95.88 184 LEU A O 1
ATOM 1462 N N . LEU A 1 185 ? 10.595 -0.424 4.627 1.00 96.00 185 LEU A N 1
ATOM 1463 C CA . LEU A 1 185 ? 9.157 -0.568 4.381 1.00 96.00 185 LEU A CA 1
ATOM 1464 C C . LEU A 1 185 ? 8.355 -0.468 5.680 1.00 96.00 185 LEU A C 1
ATOM 1466 O O . LEU A 1 185 ? 7.354 0.250 5.732 1.00 96.00 185 LEU A O 1
ATOM 1470 N N . LYS A 1 186 ? 8.803 -1.136 6.746 1.00 95.19 186 LYS A N 1
ATOM 1471 C CA . LYS A 1 186 ? 8.167 -1.075 8.066 1.00 95.19 186 LYS A CA 1
ATOM 1472 C C . LYS A 1 186 ? 8.084 0.362 8.572 1.00 95.19 186 LYS A C 1
ATOM 1474 O O . LYS A 1 186 ? 7.006 0.814 8.962 1.00 95.19 186 LYS A O 1
ATOM 1479 N N . ARG A 1 187 ? 9.179 1.123 8.480 1.00 95.50 187 ARG A N 1
ATOM 1480 C CA . ARG A 1 187 ? 9.211 2.551 8.829 1.00 95.50 187 ARG A CA 1
ATOM 1481 C C . ARG A 1 187 ? 8.237 3.370 7.985 1.00 95.50 187 ARG A C 1
ATOM 1483 O O . ARG A 1 187 ? 7.497 4.182 8.538 1.00 95.50 187 ARG A O 1
ATOM 1490 N N . TYR A 1 188 ? 8.210 3.148 6.671 1.00 96.50 188 TYR A N 1
ATOM 1491 C CA . TYR A 1 188 ? 7.283 3.829 5.766 1.00 96.50 188 TYR A CA 1
ATOM 1492 C C . TYR A 1 188 ? 5.816 3.623 6.182 1.00 96.50 188 TYR A C 1
ATOM 1494 O O . TYR A 1 188 ? 5.079 4.599 6.355 1.00 96.50 188 TYR A O 1
ATOM 1502 N N . TYR A 1 189 ? 5.398 2.375 6.415 1.00 96.81 189 TYR A N 1
ATOM 1503 C CA . TYR A 1 189 ? 4.022 2.069 6.816 1.00 96.81 189 TYR A CA 1
ATOM 1504 C C . TYR A 1 189 ? 3.669 2.599 8.200 1.00 96.81 189 TYR A C 1
ATOM 1506 O O . TYR A 1 189 ? 2.565 3.116 8.380 1.00 96.81 189 TYR A O 1
ATOM 1514 N N . LEU A 1 190 ? 4.598 2.528 9.158 1.00 95.94 190 LEU A N 1
ATOM 1515 C CA . LEU A 1 190 ? 4.402 3.105 10.486 1.00 95.94 190 LEU A CA 1
ATOM 1516 C C . LEU A 1 190 ? 4.138 4.609 10.403 1.00 95.94 190 LEU A C 1
ATOM 1518 O O . LEU A 1 190 ? 3.141 5.072 10.949 1.00 95.94 190 LEU A O 1
ATOM 1522 N N . ILE A 1 191 ? 4.951 5.354 9.647 1.00 95.75 191 ILE A N 1
ATOM 1523 C CA . ILE A 1 191 ? 4.762 6.800 9.455 1.00 95.75 191 ILE A CA 1
ATOM 1524 C C . ILE A 1 191 ? 3.406 7.092 8.798 1.00 95.75 191 ILE A C 1
ATOM 1526 O O . ILE A 1 191 ? 2.681 7.991 9.232 1.00 95.75 191 ILE A O 1
ATOM 1530 N N . LYS A 1 192 ? 3.025 6.341 7.757 1.00 95.00 192 LYS A N 1
ATOM 1531 C CA . LYS A 1 192 ? 1.736 6.546 7.076 1.00 95.00 192 LYS A CA 1
ATOM 1532 C C . LYS A 1 192 ? 0.533 6.237 7.951 1.00 95.00 192 LYS A C 1
ATOM 1534 O O . LYS A 1 192 ? -0.441 6.987 7.906 1.00 95.00 192 LYS A O 1
ATOM 1539 N N . ILE A 1 193 ? 0.598 5.184 8.761 1.00 95.81 193 ILE A N 1
ATOM 1540 C CA . ILE A 1 193 ? -0.479 4.851 9.692 1.00 95.81 193 ILE A CA 1
ATOM 1541 C C . ILE A 1 193 ? -0.544 5.867 10.829 1.00 95.81 193 ILE A C 1
ATOM 1543 O O . ILE A 1 193 ? -1.623 6.378 11.111 1.00 95.81 193 ILE A O 1
ATOM 1547 N N . GLU A 1 194 ? 0.582 6.224 11.445 1.00 94.25 194 GLU A N 1
ATOM 1548 C CA . GLU A 1 194 ? 0.605 7.165 12.569 1.00 94.25 194 GLU A CA 1
ATOM 1549 C C . GLU A 1 194 ? 0.123 8.568 12.159 1.00 94.25 194 GLU A C 1
ATOM 1551 O O . GLU A 1 194 ? -0.653 9.189 12.887 1.00 94.25 194 GLU A O 1
ATOM 1556 N N . SER A 1 195 ? 0.515 9.034 10.968 1.00 93.31 195 SER A N 1
ATOM 1557 C CA . SER A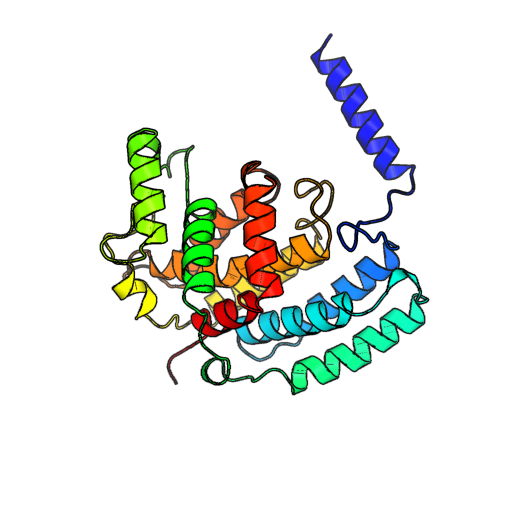 1 195 ? 0.132 10.350 10.430 1.00 93.31 195 SER A CA 1
ATOM 1558 C C . SER A 1 195 ? -1.296 10.433 9.889 1.00 93.31 195 SER A C 1
ATOM 1560 O O . SER A 1 195 ? -1.781 11.539 9.655 1.00 93.31 195 SER A O 1
ATOM 1562 N N . LEU A 1 196 ? -1.965 9.294 9.658 1.00 93.69 196 LEU A N 1
ATOM 1563 C CA . LEU A 1 196 ? -3.324 9.226 9.110 1.00 93.69 196 LEU A CA 1
ATOM 1564 C C . LEU A 1 196 ? -3.508 9.930 7.743 1.00 93.69 196 LEU A C 1
ATOM 1566 O O . LEU A 1 196 ? -4.631 10.191 7.315 1.00 93.69 196 LEU A O 1
ATOM 1570 N N . GLN A 1 197 ? -2.422 10.198 7.009 1.00 90.44 197 GLN A N 1
ATOM 1571 C CA . GLN A 1 197 ? -2.447 10.952 5.744 1.00 90.44 197 GLN A CA 1
ATOM 1572 C C . GLN A 1 197 ? -3.144 10.230 4.583 1.00 90.44 197 GLN A C 1
ATOM 1574 O O . GLN A 1 197 ? -3.294 10.799 3.509 1.00 90.44 197 GLN A O 1
ATOM 1579 N N . PHE A 1 198 ? -3.550 8.976 4.767 1.00 91.69 198 PHE A N 1
ATOM 1580 C CA . PHE A 1 198 ? -4.175 8.159 3.731 1.00 91.69 198 PHE A CA 1
ATOM 1581 C C . PHE A 1 198 ? -5.701 8.336 3.635 1.00 91.69 198 PHE A C 1
ATOM 1583 O O . PHE A 1 198 ? -6.307 7.728 2.754 1.00 91.69 198 PHE A O 1
ATOM 1590 N N . PHE A 1 199 ? -6.345 9.141 4.491 1.00 92.12 199 PHE A N 1
ATOM 1591 C CA . PHE A 1 199 ? -7.799 9.354 4.453 1.00 92.12 199 PHE A CA 1
ATOM 1592 C C . PHE A 1 199 ? -8.205 10.794 4.800 1.00 92.12 199 PHE A C 1
ATOM 1594 O O . PHE A 1 199 ? -7.426 11.572 5.340 1.00 92.12 199 PHE A O 1
ATOM 1601 N N . GLY A 1 200 ? -9.454 11.152 4.504 1.00 89.31 200 GLY A N 1
ATOM 1602 C CA . GLY A 1 200 ? -10.011 12.468 4.806 1.00 89.31 200 GLY A CA 1
ATOM 1603 C C . GLY A 1 200 ? -9.460 13.565 3.895 1.00 89.31 200 GLY A C 1
ATOM 1604 O O . GLY A 1 200 ? -9.087 13.318 2.747 1.00 89.31 200 GLY A O 1
ATOM 1605 N N . ALA A 1 201 ? -9.439 14.804 4.389 1.00 85.88 201 ALA A N 1
ATOM 1606 C CA . ALA A 1 201 ? -9.080 15.981 3.591 1.00 85.88 201 ALA A CA 1
ATOM 1607 C C . ALA A 1 201 ? -7.649 15.928 3.021 1.00 85.88 201 ALA A C 1
ATOM 1609 O O . ALA A 1 201 ? -7.405 16.443 1.932 1.00 85.88 201 ALA A O 1
ATOM 1610 N N . SER A 1 202 ? -6.722 15.264 3.717 1.00 84.31 202 SER A N 1
ATOM 1611 C CA . SER A 1 202 ? -5.340 15.057 3.265 1.00 84.31 202 SER A CA 1
ATOM 1612 C C . SER A 1 202 ? -5.233 14.104 2.070 1.00 84.31 202 SER A C 1
ATOM 1614 O O . SER A 1 202 ? -4.246 14.161 1.342 1.00 84.31 202 SER A O 1
ATOM 1616 N N . ASN A 1 203 ? -6.254 13.275 1.819 1.00 86.75 203 ASN A N 1
ATOM 1617 C CA . ASN A 1 203 ? -6.276 12.322 0.712 1.00 86.75 203 ASN A CA 1
ATOM 1618 C C . ASN A 1 203 ? -7.621 12.326 -0.026 1.00 86.75 203 ASN A C 1
ATOM 1620 O O . ASN A 1 203 ? -8.353 11.338 -0.037 1.00 86.75 203 ASN A O 1
ATOM 1624 N N . PHE A 1 204 ? -7.953 13.460 -0.648 1.00 86.44 204 PHE A N 1
ATOM 1625 C CA . PHE A 1 204 ? -9.103 13.610 -1.555 1.00 86.44 204 PHE A CA 1
ATOM 1626 C C . PHE A 1 204 ? -10.477 13.267 -0.947 1.00 86.44 204 PHE A C 1
ATOM 1628 O O . PHE A 1 204 ? -11.392 12.880 -1.673 1.00 86.44 204 PHE A O 1
ATOM 1635 N N . GLY A 1 205 ? -10.637 13.391 0.373 1.00 86.88 205 GLY A N 1
ATOM 1636 C CA . GLY A 1 205 ? -11.890 13.066 1.064 1.00 86.88 205 GLY A CA 1
ATOM 1637 C C . GLY A 1 205 ? -12.215 11.570 1.074 1.00 86.88 205 GLY A C 1
ATOM 1638 O O . GLY A 1 205 ? -13.379 11.195 1.195 1.00 86.88 205 GLY A O 1
ATOM 1639 N N . ILE A 1 206 ? -11.214 10.702 0.898 1.00 89.88 206 ILE A N 1
ATOM 1640 C CA . ILE A 1 206 ? -11.412 9.250 0.899 1.00 89.88 206 ILE A CA 1
ATOM 1641 C C . ILE A 1 206 ? -11.736 8.776 2.334 1.00 89.88 206 ILE A C 1
ATOM 1643 O O . ILE A 1 206 ? -11.036 9.181 3.264 1.00 89.88 206 ILE A O 1
ATOM 1647 N N . PRO A 1 207 ? -12.759 7.922 2.550 1.00 92.19 207 PRO A N 1
ATOM 1648 C CA . PRO A 1 207 ? -13.054 7.334 3.858 1.00 92.19 207 PRO A CA 1
ATOM 1649 C C . PRO A 1 207 ? -11.908 6.478 4.402 1.00 92.19 207 PRO A C 1
ATOM 1651 O O . PRO A 1 207 ? -11.151 5.883 3.634 1.00 92.19 207 PRO A O 1
ATOM 1654 N N . PHE A 1 208 ? -11.826 6.346 5.726 1.00 93.81 208 PHE A N 1
ATOM 1655 C CA . PHE A 1 208 ? -10.759 5.627 6.427 1.00 93.81 208 PHE A CA 1
ATOM 1656 C C . PHE A 1 208 ? -10.498 4.231 5.851 1.00 93.81 208 PHE A C 1
ATOM 1658 O O . PHE A 1 208 ? -9.366 3.900 5.504 1.00 93.81 208 PHE A O 1
ATOM 1665 N N . TRP A 1 209 ? -11.548 3.421 5.691 1.00 92.44 209 TRP A N 1
ATOM 1666 C CA . TRP A 1 209 ? -11.422 2.043 5.217 1.00 92.44 209 TRP A CA 1
ATOM 1667 C C . TRP A 1 209 ? -10.950 1.903 3.775 1.00 92.44 209 TRP A C 1
ATOM 1669 O O . TRP A 1 209 ? -10.274 0.922 3.452 1.00 92.44 209 TRP A O 1
ATOM 1679 N N . GLU A 1 210 ? -11.339 2.840 2.915 1.00 91.75 210 GLU A N 1
ATOM 1680 C CA . GLU A 1 210 ? -10.893 2.893 1.523 1.00 91.75 210 GLU A CA 1
ATOM 1681 C C . GLU A 1 210 ? -9.437 3.356 1.466 1.00 91.75 210 GLU A C 1
ATOM 1683 O O . GLU A 1 210 ? -8.608 2.715 0.822 1.00 91.75 210 GLU A O 1
ATOM 1688 N N . GLY A 1 211 ? -9.109 4.412 2.213 1.00 92.88 211 GLY A N 1
ATOM 1689 C CA . GLY A 1 211 ? -7.763 4.962 2.308 1.00 92.88 211 GLY A CA 1
ATOM 1690 C C . GLY A 1 211 ? -6.754 3.951 2.845 1.00 92.88 211 GLY A C 1
ATOM 1691 O O . GLY A 1 211 ? -5.683 3.787 2.265 1.00 92.88 211 GLY A O 1
ATOM 1692 N N . LEU A 1 212 ? -7.116 3.216 3.903 1.00 94.81 212 LEU A N 1
ATOM 1693 C CA . LEU A 1 212 ? -6.278 2.155 4.460 1.00 94.81 212 LEU A CA 1
ATOM 1694 C C . LEU A 1 212 ? -6.040 1.053 3.425 1.00 94.81 212 LEU A C 1
ATOM 1696 O O . LEU A 1 212 ? -4.926 0.564 3.297 1.00 94.81 212 LEU A O 1
ATOM 1700 N N . ASN A 1 213 ? -7.054 0.684 2.642 1.00 92.88 213 ASN A N 1
ATOM 1701 C CA . ASN A 1 213 ? -6.889 -0.347 1.619 1.00 92.88 213 ASN A CA 1
ATOM 1702 C C . ASN A 1 213 ? -5.965 0.105 0.483 1.00 92.88 213 ASN A C 1
ATOM 1704 O O . ASN A 1 213 ? -5.148 -0.678 0.010 1.00 92.88 213 ASN A O 1
ATOM 1708 N N . ILE A 1 214 ? -6.071 1.372 0.070 1.00 93.00 214 ILE A N 1
ATOM 1709 C CA . ILE A 1 214 ? -5.154 1.975 -0.904 1.00 93.00 214 ILE A CA 1
ATOM 1710 C C . ILE A 1 214 ? -3.730 1.977 -0.346 1.00 93.00 214 ILE A C 1
ATOM 1712 O O . ILE A 1 214 ? -2.809 1.597 -1.063 1.00 93.00 214 ILE A O 1
ATOM 1716 N N . LEU A 1 215 ? -3.554 2.347 0.928 1.00 95.38 215 LEU A N 1
ATOM 1717 C CA . LEU A 1 215 ? -2.258 2.297 1.599 1.00 95.38 215 LEU A CA 1
ATOM 1718 C C . LEU A 1 215 ? -1.691 0.875 1.621 1.00 95.38 215 LEU A C 1
ATOM 1720 O O . LEU A 1 215 ? -0.552 0.679 1.233 1.00 95.38 215 LEU A O 1
ATOM 1724 N N . LEU A 1 216 ? -2.463 -0.133 2.017 1.00 95.62 216 LEU A N 1
ATOM 1725 C CA . LEU A 1 216 ? -1.976 -1.517 2.062 1.00 95.62 216 LEU A CA 1
ATOM 1726 C C . LEU A 1 216 ? -1.672 -2.063 0.653 1.00 95.62 216 LEU A C 1
ATOM 1728 O O . LEU A 1 216 ? -0.728 -2.830 0.472 1.00 95.62 216 LEU A O 1
ATOM 1732 N N . LEU A 1 217 ? -2.406 -1.608 -0.369 1.00 95.12 217 LEU A N 1
ATOM 1733 C CA . LEU A 1 217 ? -2.135 -1.923 -1.773 1.00 95.12 217 LEU A CA 1
ATOM 1734 C C . LEU A 1 217 ? -0.840 -1.279 -2.293 1.00 95.12 217 LEU A C 1
ATOM 1736 O O . LEU A 1 217 ? -0.318 -1.731 -3.311 1.00 95.12 217 LEU A O 1
ATOM 1740 N N . THR A 1 218 ? -0.271 -0.273 -1.621 1.00 95.88 218 THR A N 1
ATOM 1741 C CA . THR A 1 218 ? 1.017 0.275 -2.062 1.00 95.88 218 THR A CA 1
ATOM 1742 C C . THR A 1 218 ? 2.164 -0.705 -1.898 1.00 95.88 218 THR A C 1
ATOM 1744 O O . THR A 1 218 ? 3.119 -0.609 -2.655 1.00 95.88 218 THR A O 1
ATOM 1747 N N . TYR A 1 219 ? 2.067 -1.685 -0.999 1.00 96.69 219 TYR A N 1
ATOM 1748 C CA . TYR A 1 219 ? 3.144 -2.650 -0.773 1.00 96.69 219 TYR A CA 1
ATOM 1749 C C . TYR A 1 219 ? 3.462 -3.461 -2.031 1.00 96.69 219 TYR A C 1
ATOM 1751 O O . TYR A 1 219 ? 4.593 -3.380 -2.517 1.00 96.69 219 TYR A O 1
ATOM 1759 N N . PRO A 1 220 ? 2.489 -4.173 -2.638 1.00 96.06 220 PRO A N 1
ATOM 1760 C CA . PRO A 1 220 ? 2.762 -4.905 -3.867 1.00 96.06 220 PRO A CA 1
ATOM 1761 C C . PRO A 1 220 ? 3.164 -3.972 -5.020 1.00 96.06 220 PRO A C 1
ATOM 1763 O O . PRO A 1 220 ? 3.932 -4.377 -5.886 1.00 96.06 220 PRO A O 1
ATOM 1766 N N . ILE A 1 221 ? 2.707 -2.713 -5.030 1.00 95.94 221 ILE A N 1
ATOM 1767 C CA . ILE A 1 221 ? 3.121 -1.713 -6.029 1.00 95.94 221 ILE A CA 1
ATOM 1768 C C . ILE A 1 221 ? 4.598 -1.352 -5.849 1.00 95.94 221 ILE A C 1
ATOM 1770 O O . ILE A 1 221 ? 5.335 -1.337 -6.834 1.00 95.94 221 ILE A O 1
ATOM 1774 N N . ILE A 1 222 ? 5.035 -1.073 -4.618 1.00 96.69 222 ILE A N 1
ATOM 1775 C CA . ILE A 1 222 ? 6.422 -0.736 -4.284 1.00 96.69 222 ILE A CA 1
ATOM 1776 C C . ILE A 1 222 ? 7.326 -1.898 -4.689 1.00 96.69 222 ILE A C 1
ATOM 1778 O O . ILE A 1 222 ? 8.230 -1.697 -5.496 1.00 96.69 222 ILE A O 1
ATOM 1782 N N . VAL A 1 223 ? 7.012 -3.118 -4.241 1.00 95.94 223 VAL A N 1
ATOM 1783 C CA . VAL A 1 223 ? 7.795 -4.319 -4.565 1.00 95.94 223 VAL A CA 1
ATOM 1784 C C . VAL A 1 223 ? 7.862 -4.557 -6.076 1.00 95.94 223 VAL A C 1
ATOM 1786 O O . VAL A 1 223 ? 8.950 -4.716 -6.627 1.00 95.94 223 VAL A O 1
ATOM 1789 N N . TRP A 1 224 ? 6.727 -4.521 -6.783 1.00 95.75 224 TRP A N 1
ATOM 1790 C CA . TRP A 1 224 ? 6.710 -4.692 -8.240 1.00 95.75 224 TRP A CA 1
ATOM 1791 C C . TRP A 1 224 ? 7.565 -3.639 -8.954 1.00 95.75 224 TRP A C 1
ATOM 1793 O O . TRP A 1 224 ? 8.317 -3.952 -9.876 1.00 95.75 224 TRP A O 1
ATOM 1803 N N . THR A 1 225 ? 7.482 -2.387 -8.504 1.00 94.75 225 THR A N 1
ATOM 1804 C CA . THR A 1 225 ? 8.247 -1.273 -9.074 1.00 94.75 225 THR A CA 1
ATOM 1805 C C . THR A 1 225 ? 9.737 -1.444 -8.826 1.00 94.75 225 THR A C 1
ATOM 1807 O O . THR A 1 225 ? 10.536 -1.137 -9.705 1.00 94.75 225 THR A O 1
ATOM 1810 N N . SER A 1 226 ? 10.131 -1.963 -7.666 1.00 95.44 226 SER A N 1
ATOM 1811 C CA . SER A 1 226 ? 11.520 -2.304 -7.364 1.00 95.44 226 SER A CA 1
ATOM 1812 C C . SER A 1 226 ? 12.032 -3.438 -8.248 1.00 95.44 226 SER A C 1
ATOM 1814 O O . SER A 1 226 ? 13.125 -3.331 -8.797 1.00 95.44 226 SER A O 1
ATOM 1816 N N . LEU A 1 227 ? 11.223 -4.470 -8.499 1.00 94.31 227 LEU A N 1
ATOM 1817 C CA . LEU A 1 227 ? 11.579 -5.568 -9.409 1.00 94.31 227 LEU A CA 1
ATOM 1818 C C . LEU A 1 227 ? 11.685 -5.139 -10.885 1.00 94.31 227 LEU A C 1
ATOM 1820 O O . LEU A 1 227 ? 12.397 -5.786 -11.658 1.00 94.31 227 LEU A O 1
ATOM 1824 N N . ALA A 1 228 ? 11.001 -4.058 -11.276 1.00 94.38 228 ALA A N 1
ATOM 1825 C CA . ALA A 1 228 ? 11.074 -3.469 -12.615 1.00 94.38 228 ALA A CA 1
ATOM 1826 C C . ALA A 1 228 ? 12.361 -2.655 -12.867 1.00 94.38 228 ALA A C 1
ATOM 1828 O O . ALA A 1 228 ? 12.663 -2.304 -14.014 1.00 94.38 228 ALA A O 1
ATOM 1829 N N . GLN A 1 229 ? 13.117 -2.331 -11.815 1.00 94.38 229 GLN A N 1
ATOM 1830 C CA . GLN A 1 229 ? 14.383 -1.600 -11.908 1.00 94.38 229 GLN A CA 1
ATOM 1831 C C . GLN A 1 229 ? 15.549 -2.530 -12.288 1.00 94.38 229 GLN A C 1
ATOM 1833 O O . GLN A 1 229 ? 15.406 -3.753 -12.353 1.00 94.38 229 GLN A O 1
ATOM 1838 N N . SER A 1 230 ? 16.714 -1.935 -12.566 1.00 90.31 230 SER A N 1
ATOM 1839 C CA . SER A 1 230 ? 17.948 -2.661 -12.896 1.00 90.31 230 SER A CA 1
ATOM 1840 C C . SER A 1 230 ? 18.263 -3.728 -11.846 1.00 90.31 230 SER A C 1
ATOM 1842 O O . SER A 1 230 ? 18.170 -3.467 -10.652 1.00 90.31 230 SER A O 1
ATOM 1844 N N . SER A 1 231 ? 18.682 -4.931 -12.249 1.00 87.62 231 SER A N 1
ATOM 1845 C CA . SER A 1 231 ? 19.102 -5.965 -11.291 1.00 87.62 231 SER A CA 1
ATOM 1846 C C . SER A 1 231 ? 20.404 -5.619 -10.563 1.00 87.62 231 SER A C 1
ATOM 1848 O O . SER A 1 231 ? 20.636 -6.181 -9.503 1.00 87.62 231 SER A O 1
ATOM 1850 N N . GLN A 1 232 ? 21.205 -4.695 -11.104 1.00 89.31 232 GLN A N 1
ATOM 1851 C CA . GLN A 1 232 ? 22.513 -4.313 -10.559 1.00 89.31 232 GLN A CA 1
ATOM 1852 C C . GLN A 1 232 ? 22.426 -3.410 -9.324 1.00 89.31 232 GLN A C 1
ATOM 1854 O O . GLN A 1 232 ? 23.363 -3.377 -8.536 1.00 89.31 232 GLN A O 1
ATOM 1859 N N . ASP A 1 233 ? 21.319 -2.683 -9.147 1.00 91.00 233 ASP A N 1
ATOM 1860 C CA . ASP A 1 233 ? 21.176 -1.812 -7.979 1.00 91.00 233 ASP A CA 1
ATOM 1861 C C . ASP A 1 233 ? 20.882 -2.655 -6.715 1.00 91.00 233 ASP A C 1
ATOM 1863 O O . ASP A 1 233 ? 20.243 -3.713 -6.824 1.00 91.00 233 ASP A O 1
ATOM 1867 N N . PRO A 1 234 ? 21.274 -2.200 -5.514 1.00 93.38 234 PRO A N 1
ATOM 1868 C CA . PRO A 1 234 ? 20.839 -2.793 -4.247 1.00 93.38 234 PRO A CA 1
ATOM 1869 C C . PRO A 1 234 ? 19.309 -2.772 -4.082 1.00 93.38 234 PRO A C 1
ATOM 1871 O O . PRO A 1 234 ? 18.634 -1.874 -4.595 1.00 93.38 234 PRO A O 1
ATOM 1874 N N . MET A 1 235 ? 18.732 -3.750 -3.370 1.00 93.19 235 MET A N 1
ATOM 1875 C CA . MET A 1 235 ? 17.274 -3.812 -3.168 1.00 93.19 235 MET A CA 1
ATOM 1876 C C . MET A 1 235 ? 16.762 -2.609 -2.368 1.00 93.19 235 MET A C 1
ATOM 1878 O O . MET A 1 235 ? 15.775 -1.994 -2.778 1.00 93.19 235 MET A O 1
ATOM 1882 N N . VAL A 1 236 ? 17.471 -2.215 -1.306 1.00 95.38 236 VAL A N 1
ATOM 1883 C CA . VAL A 1 236 ? 17.112 -1.053 -0.477 1.00 95.38 236 VAL A CA 1
ATOM 1884 C C . VAL A 1 236 ? 16.970 0.228 -1.309 1.00 95.38 236 VAL A C 1
ATOM 1886 O O . VAL A 1 236 ? 15.964 0.930 -1.192 1.00 95.38 236 VAL A O 1
ATOM 1889 N N . ASP A 1 237 ? 17.886 0.476 -2.250 1.00 95.88 237 ASP A N 1
ATOM 1890 C CA . ASP A 1 237 ? 17.836 1.637 -3.146 1.00 95.88 237 ASP A CA 1
ATOM 1891 C C . ASP A 1 237 ? 16.622 1.582 -4.080 1.00 95.88 237 ASP A C 1
ATOM 1893 O O . ASP A 1 237 ? 15.940 2.590 -4.312 1.00 95.88 237 ASP A O 1
ATOM 1897 N N . LYS A 1 238 ? 16.316 0.394 -4.619 1.00 95.56 238 LYS A N 1
ATOM 1898 C CA . LYS A 1 238 ? 15.135 0.195 -5.472 1.00 95.56 238 LYS A CA 1
ATOM 1899 C C . LYS A 1 238 ? 13.854 0.444 -4.696 1.00 95.56 238 LYS A C 1
ATOM 1901 O O . LYS A 1 238 ? 12.919 1.020 -5.258 1.00 95.56 238 LYS A O 1
ATOM 1906 N N . ILE A 1 239 ? 13.784 -0.010 -3.447 1.00 96.25 239 ILE A N 1
ATOM 1907 C CA . ILE A 1 239 ? 12.643 0.193 -2.550 1.00 96.25 239 ILE A CA 1
ATOM 1908 C C . ILE A 1 239 ? 12.511 1.673 -2.202 1.00 96.25 239 ILE A C 1
ATOM 1910 O O . ILE A 1 239 ? 11.422 2.222 -2.347 1.00 96.25 239 ILE A O 1
ATOM 1914 N N . GLN A 1 240 ? 13.602 2.357 -1.856 1.00 96.25 240 GLN A N 1
ATOM 1915 C CA . GLN A 1 240 ? 13.592 3.790 -1.564 1.00 96.25 240 GLN A CA 1
ATOM 1916 C C . GLN A 1 240 ? 13.046 4.609 -2.743 1.00 96.25 240 GLN A C 1
ATOM 1918 O O . GLN A 1 240 ? 12.142 5.427 -2.563 1.00 96.25 240 GLN A O 1
ATOM 1923 N N . ARG A 1 241 ? 13.525 4.353 -3.968 1.00 95.12 241 ARG A N 1
ATOM 1924 C CA . ARG A 1 241 ? 13.028 5.035 -5.180 1.00 95.12 241 ARG A CA 1
ATOM 1925 C C . ARG A 1 241 ? 11.559 4.717 -5.460 1.00 95.12 241 ARG A C 1
ATOM 1927 O O . ARG A 1 241 ? 10.796 5.608 -5.834 1.00 95.12 241 ARG A O 1
ATOM 1934 N N . ALA A 1 242 ? 11.153 3.460 -5.275 1.00 95.38 242 ALA A N 1
ATOM 1935 C CA . ALA A 1 242 ? 9.767 3.040 -5.455 1.00 95.38 242 ALA A CA 1
ATOM 1936 C C . ALA A 1 242 ? 8.832 3.688 -4.419 1.00 95.38 242 ALA A C 1
ATOM 1938 O O . ALA A 1 242 ? 7.758 4.159 -4.794 1.00 95.38 242 ALA A O 1
ATOM 1939 N N . ILE A 1 243 ? 9.261 3.800 -3.157 1.00 95.75 243 ILE A N 1
ATOM 1940 C CA . ILE A 1 243 ? 8.559 4.563 -2.120 1.00 95.75 243 ILE A CA 1
ATOM 1941 C C . ILE A 1 243 ? 8.411 6.014 -2.567 1.00 95.75 243 ILE A C 1
ATOM 1943 O O . ILE A 1 243 ? 7.293 6.510 -2.560 1.00 95.75 243 ILE A O 1
ATOM 1947 N N . SER A 1 244 ? 9.474 6.683 -3.028 1.00 92.12 244 SER A N 1
ATOM 1948 C CA . SER A 1 244 ? 9.371 8.075 -3.494 1.00 92.12 244 SER A CA 1
ATOM 1949 C C . SER A 1 244 ? 8.363 8.247 -4.639 1.00 92.12 244 SER A C 1
ATOM 1951 O O . SER A 1 244 ? 7.578 9.190 -4.627 1.00 92.12 244 SER A O 1
ATOM 1953 N N . LEU A 1 245 ? 8.324 7.324 -5.610 1.00 90.56 245 LEU A N 1
ATOM 1954 C CA . LEU A 1 245 ? 7.318 7.354 -6.683 1.00 90.56 245 LEU A CA 1
ATOM 1955 C C . LEU A 1 245 ? 5.893 7.270 -6.143 1.00 90.56 245 LEU A C 1
ATOM 1957 O O . LEU A 1 245 ? 5.025 8.047 -6.543 1.00 90.56 245 LEU A O 1
ATOM 1961 N N . VAL A 1 246 ? 5.660 6.289 -5.278 1.00 91.00 246 VAL A N 1
ATOM 1962 C CA . VAL A 1 246 ? 4.342 5.990 -4.730 1.00 91.00 246 VAL A CA 1
ATOM 1963 C C . VAL A 1 246 ? 3.897 7.081 -3.763 1.00 91.00 246 VAL A C 1
ATOM 1965 O O . VAL A 1 246 ? 2.721 7.434 -3.748 1.00 91.00 246 VAL A O 1
ATOM 1968 N N . ASP A 1 247 ? 4.817 7.649 -2.988 1.00 89.38 247 ASP A N 1
ATOM 1969 C CA . ASP A 1 247 ? 4.485 8.637 -1.971 1.00 89.38 247 ASP A CA 1
ATOM 1970 C C . ASP A 1 247 ? 4.032 9.966 -2.560 1.00 89.38 247 ASP A C 1
ATOM 1972 O O . ASP A 1 247 ? 3.061 10.553 -2.084 1.00 89.38 247 ASP A O 1
ATOM 1976 N N . ASP A 1 248 ? 4.642 10.356 -3.682 1.00 84.44 248 ASP A N 1
ATOM 1977 C CA . ASP A 1 248 ? 4.287 11.553 -4.448 1.00 84.44 248 ASP A CA 1
ATOM 1978 C C . ASP A 1 248 ? 2.831 11.556 -4.942 1.00 84.44 248 ASP A C 1
ATOM 1980 O O . ASP A 1 248 ? 2.347 12.552 -5.479 1.00 84.44 248 ASP A O 1
ATOM 1984 N N . HIS A 1 249 ? 2.119 10.440 -4.800 1.00 81.12 249 HIS A N 1
ATOM 1985 C CA . HIS A 1 249 ? 0.732 10.312 -5.201 1.00 81.12 249 HIS A CA 1
ATOM 1986 C C . HIS A 1 249 ? -0.278 10.616 -4.088 1.00 81.12 249 HIS A C 1
ATOM 1988 O O . HIS A 1 249 ? -1.380 11.079 -4.405 1.00 81.12 249 HIS A O 1
ATOM 1994 N N . PHE A 1 250 ? 0.067 10.398 -2.814 1.00 78.00 250 PHE A N 1
ATOM 1995 C CA . PHE A 1 250 ? -0.838 10.674 -1.694 1.00 78.00 250 PHE A CA 1
ATOM 1996 C C . PHE A 1 250 ? -1.101 12.178 -1.586 1.00 78.00 250 PHE A C 1
ATOM 1998 O O . PHE A 1 250 ? -0.172 12.970 -1.492 1.00 78.00 250 PHE A O 1
ATOM 2005 N N . GLY A 1 251 ? -2.369 12.590 -1.646 1.00 69.25 251 GLY A N 1
ATOM 2006 C CA . GLY A 1 251 ? -2.763 14.003 -1.544 1.00 69.25 251 GLY A CA 1
ATOM 2007 C C . GLY A 1 251 ? -2.421 14.904 -2.746 1.00 69.25 251 GLY A C 1
ATOM 2008 O O . GLY A 1 251 ? -2.958 16.007 -2.834 1.00 69.25 251 GLY A O 1
ATOM 2009 N N . PHE A 1 252 ? -1.611 14.450 -3.715 1.00 73.19 252 PHE A N 1
ATOM 2010 C CA . PHE A 1 252 ? -1.200 15.262 -4.876 1.00 73.19 252 PHE A CA 1
ATOM 2011 C C . PHE A 1 252 ? -1.791 14.802 -6.217 1.00 73.19 252 PHE A C 1
ATOM 2013 O O . PHE A 1 252 ? -2.204 15.638 -7.028 1.00 73.19 252 PHE A O 1
ATOM 2020 N N . ASN A 1 253 ? -1.896 13.491 -6.474 1.00 77.44 253 ASN A N 1
ATOM 2021 C CA . ASN A 1 253 ? -2.432 12.997 -7.744 1.00 77.44 253 ASN A CA 1
ATOM 2022 C C . ASN A 1 253 ? -3.966 12.868 -7.718 1.00 77.44 253 ASN A C 1
ATOM 2024 O O . ASN A 1 253 ? -4.518 11.824 -7.366 1.00 77.44 253 ASN A O 1
ATOM 2028 N N . LYS A 1 254 ? -4.663 13.913 -8.186 1.00 75.75 254 LYS A N 1
ATOM 2029 C CA . LYS A 1 254 ? -6.139 13.966 -8.264 1.00 75.75 254 LYS A CA 1
ATOM 2030 C C . LYS A 1 254 ? -6.779 12.798 -9.025 1.00 75.75 254 LYS A C 1
ATOM 2032 O O . LYS A 1 254 ? -7.949 12.506 -8.792 1.00 75.75 254 LYS A O 1
ATOM 2037 N N . ILE A 1 255 ? -6.047 12.118 -9.916 1.00 76.19 255 ILE A N 1
ATOM 2038 C CA . ILE A 1 255 ? -6.568 10.949 -10.644 1.00 76.19 255 ILE A CA 1
ATOM 2039 C C . ILE A 1 255 ? -6.921 9.820 -9.668 1.00 76.19 255 ILE A C 1
ATOM 2041 O O . ILE A 1 255 ? -7.910 9.123 -9.890 1.00 76.19 255 ILE A O 1
ATOM 2045 N N . LEU A 1 256 ? -6.171 9.673 -8.571 1.00 70.62 256 LEU A N 1
ATOM 2046 C CA . LEU A 1 256 ? -6.433 8.657 -7.548 1.00 70.62 256 LEU A CA 1
ATOM 2047 C C . LEU A 1 256 ? -7.713 8.926 -6.752 1.00 70.62 256 LEU A C 1
ATOM 2049 O O . LEU A 1 256 ? -8.392 7.983 -6.357 1.00 70.62 256 LEU A O 1
ATOM 2053 N N . GLY A 1 257 ? -8.085 10.198 -6.583 1.00 71.62 257 GLY A N 1
ATOM 2054 C CA . GLY A 1 257 ? -9.366 10.595 -5.991 1.00 71.62 257 GLY A CA 1
ATOM 2055 C C . GLY A 1 257 ? -10.572 10.416 -6.924 1.00 71.62 257 GLY A C 1
ATOM 2056 O O . GLY A 1 257 ? -11.713 10.566 -6.490 1.00 71.62 257 GLY A O 1
ATOM 2057 N N . GLY A 1 258 ? -10.355 10.096 -8.206 1.00 80.69 258 GLY A N 1
ATOM 2058 C CA . GLY A 1 258 ? -11.423 9.949 -9.192 1.00 80.69 258 GLY A CA 1
ATOM 2059 C C . GLY A 1 258 ? -12.309 8.722 -8.949 1.00 80.69 258 GLY A C 1
ATOM 2060 O O . GLY A 1 258 ? -11.822 7.644 -8.608 1.00 80.69 258 GLY A O 1
ATOM 2061 N N . LEU A 1 259 ? -13.615 8.856 -9.216 1.00 78.38 259 LEU A N 1
ATOM 2062 C CA . LEU A 1 259 ? -14.624 7.803 -8.995 1.00 78.38 259 LEU A CA 1
ATOM 2063 C C . LEU A 1 259 ? -14.247 6.454 -9.622 1.00 78.38 259 LEU A C 1
ATOM 2065 O O . LEU A 1 259 ? -14.388 5.410 -8.991 1.00 78.38 259 LEU A O 1
ATOM 2069 N N . ARG A 1 260 ? -13.714 6.474 -10.850 1.00 82.00 260 ARG A N 1
ATOM 2070 C CA . ARG A 1 260 ? -13.281 5.259 -11.553 1.00 82.00 260 ARG A CA 1
ATOM 2071 C C . ARG A 1 260 ? -12.162 4.523 -10.812 1.00 82.00 260 ARG A C 1
ATOM 2073 O O . ARG A 1 260 ? -12.191 3.297 -10.757 1.00 82.00 260 ARG A O 1
ATOM 2080 N N . GLN A 1 261 ? -11.185 5.247 -10.266 1.00 84.62 261 GLN A N 1
ATOM 2081 C CA . GLN A 1 261 ? -10.075 4.614 -9.551 1.00 84.62 261 GLN A CA 1
ATOM 2082 C C . GLN A 1 261 ? -10.524 4.093 -8.195 1.00 84.62 261 GLN A C 1
ATOM 2084 O O . GLN A 1 261 ? -10.229 2.950 -7.860 1.00 84.62 261 GLN A O 1
ATOM 2089 N N . ARG A 1 262 ? -11.349 4.867 -7.481 1.00 84.44 262 ARG A N 1
ATOM 2090 C CA . ARG A 1 262 ? -12.000 4.413 -6.245 1.00 84.44 262 ARG A CA 1
ATOM 2091 C C . ARG A 1 262 ? -12.792 3.124 -6.456 1.00 84.44 262 ARG A C 1
ATOM 2093 O O . ARG A 1 262 ? -12.655 2.197 -5.666 1.00 84.44 262 ARG A O 1
ATOM 2100 N N . TYR A 1 263 ? -13.532 3.013 -7.560 1.00 84.88 263 TYR A N 1
ATOM 2101 C CA . TYR A 1 263 ? -14.215 1.769 -7.918 1.00 84.88 263 TYR A CA 1
ATOM 2102 C C . TYR A 1 263 ? -13.238 0.600 -8.123 1.00 84.88 263 TYR A C 1
ATOM 2104 O O . TYR A 1 263 ? -13.474 -0.486 -7.602 1.00 84.88 263 TYR A O 1
ATOM 2112 N N . GLY A 1 264 ? -12.122 0.816 -8.827 1.00 85.94 264 GLY A N 1
ATOM 2113 C CA . GLY A 1 264 ? -11.085 -0.205 -9.017 1.00 85.94 264 GLY A CA 1
ATOM 2114 C C . GLY A 1 264 ? -10.468 -0.693 -7.700 1.00 85.94 264 GLY A C 1
ATOM 2115 O O . GLY A 1 264 ? -10.361 -1.901 -7.486 1.00 85.94 264 GLY A O 1
ATOM 2116 N N . PHE A 1 265 ? -10.133 0.229 -6.791 1.00 86.81 265 PHE A N 1
ATOM 2117 C CA . PHE A 1 265 ? -9.639 -0.101 -5.448 1.00 86.81 265 PHE A CA 1
ATOM 2118 C C . PHE A 1 265 ? -10.672 -0.887 -4.636 1.00 86.81 265 PHE A C 1
ATOM 2120 O O . PHE A 1 265 ? -10.351 -1.917 -4.043 1.00 86.81 265 PHE A O 1
ATOM 2127 N N . ASN A 1 266 ? -11.929 -0.443 -4.660 1.00 86.50 266 ASN A N 1
ATOM 2128 C CA . ASN A 1 266 ? -13.018 -1.105 -3.951 1.00 86.50 266 ASN A CA 1
ATOM 2129 C C . ASN A 1 266 ? -13.312 -2.499 -4.520 1.00 86.50 266 ASN A C 1
ATOM 2131 O O . ASN A 1 266 ? -13.616 -3.413 -3.760 1.00 86.50 266 ASN A O 1
ATOM 2135 N N . LEU A 1 267 ? -13.163 -2.704 -5.829 1.00 89.94 267 LEU A N 1
ATOM 2136 C CA . LEU A 1 267 ? -13.350 -4.015 -6.447 1.00 89.94 267 LEU A CA 1
ATOM 2137 C C . LEU A 1 267 ? -12.259 -5.013 -6.023 1.00 89.94 267 LEU A C 1
ATOM 2139 O O . LEU A 1 267 ? -12.572 -6.173 -5.753 1.00 89.94 267 LEU A O 1
ATOM 2143 N N . LEU A 1 268 ? -10.999 -4.570 -5.915 1.00 91.44 268 LEU A N 1
ATOM 2144 C CA . LEU A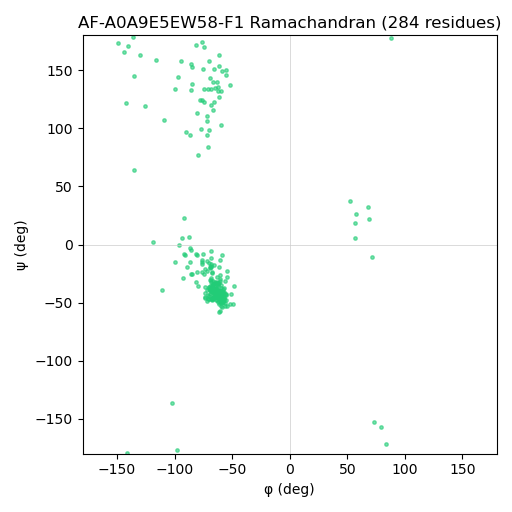 1 268 ? -9.914 -5.388 -5.354 1.00 91.44 268 LEU A CA 1
ATOM 2145 C C . LEU A 1 268 ? -10.190 -5.759 -3.894 1.00 91.44 268 LEU A C 1
ATOM 2147 O O . LEU A 1 268 ? -10.051 -6.921 -3.514 1.00 91.44 268 LEU A O 1
ATOM 2151 N N . ALA A 1 269 ? -10.635 -4.784 -3.102 1.00 87.94 269 ALA A N 1
ATOM 2152 C CA . ALA A 1 269 ? -11.002 -4.973 -1.706 1.00 87.94 269 ALA A CA 1
ATOM 2153 C C . ALA A 1 269 ? -12.120 -6.010 -1.530 1.00 87.94 269 ALA A C 1
ATOM 2155 O O . ALA A 1 269 ? -11.963 -6.982 -0.797 1.00 87.94 269 ALA A O 1
ATOM 2156 N N . GLN A 1 270 ? -13.236 -5.821 -2.238 1.00 87.62 270 GLN A N 1
ATOM 2157 C CA . GLN A 1 270 ? -14.424 -6.674 -2.153 1.00 87.62 270 GLN A CA 1
ATOM 2158 C C . GLN A 1 270 ? -14.135 -8.120 -2.562 1.00 87.62 270 GLN A C 1
ATOM 2160 O O . GLN A 1 270 ? -14.719 -9.049 -2.014 1.00 87.62 270 GLN A O 1
ATOM 2165 N N . ARG A 1 271 ? -13.218 -8.324 -3.514 1.00 90.75 271 ARG A N 1
ATOM 2166 C CA . ARG A 1 271 ? -12.816 -9.657 -3.986 1.00 90.75 271 ARG A CA 1
ATOM 2167 C C . ARG A 1 271 ? -11.684 -10.287 -3.172 1.00 90.75 271 ARG A C 1
ATOM 2169 O O . ARG A 1 271 ? -11.191 -11.348 -3.560 1.00 90.75 271 ARG A O 1
ATOM 2176 N N . LYS A 1 272 ? -11.274 -9.650 -2.068 1.00 91.62 272 LYS A N 1
ATOM 2177 C CA . LYS A 1 272 ? -10.128 -10.059 -1.248 1.00 91.62 272 LYS A CA 1
ATOM 2178 C C . LYS A 1 272 ? -8.856 -10.245 -2.085 1.00 91.62 272 LYS A C 1
ATOM 2180 O O . LYS A 1 272 ? -8.084 -11.173 -1.886 1.00 91.62 272 LYS A O 1
ATOM 2185 N N . GLU A 1 273 ? -8.649 -9.395 -3.088 1.00 95.12 273 GLU A N 1
ATOM 2186 C CA . GLU A 1 273 ? -7.453 -9.467 -3.932 1.00 95.12 273 GLU A CA 1
ATOM 2187 C C . GLU A 1 273 ? -6.273 -8.723 -3.300 1.00 95.12 273 GLU A C 1
ATOM 2189 O O . GLU A 1 273 ? -5.135 -9.094 -3.558 1.00 95.12 273 GLU A O 1
ATOM 2194 N N . THR A 1 274 ? -6.509 -7.727 -2.433 1.00 94.75 274 THR A N 1
ATOM 2195 C CA . THR A 1 274 ? -5.424 -6.992 -1.757 1.00 94.75 274 THR A CA 1
ATOM 2196 C C . THR A 1 274 ? -4.543 -7.923 -0.918 1.00 94.75 274 THR A C 1
ATOM 2198 O O . THR A 1 274 ? -3.326 -7.886 -1.062 1.00 94.75 274 THR A O 1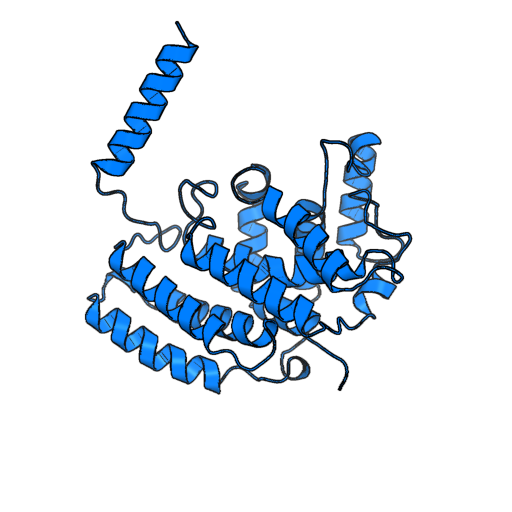
ATOM 2201 N N . GLU A 1 275 ? -5.127 -8.804 -0.098 1.00 94.88 275 GLU A N 1
ATOM 2202 C CA . GLU A 1 275 ? -4.366 -9.763 0.727 1.00 94.88 275 GLU A CA 1
ATOM 2203 C C . GLU A 1 275 ? -3.566 -10.758 -0.124 1.00 94.88 275 GLU A C 1
ATOM 2205 O O . GLU A 1 275 ? -2.416 -11.057 0.192 1.00 94.88 275 GLU A O 1
ATOM 2210 N N . LYS A 1 276 ? -4.143 -11.211 -1.245 1.00 95.75 276 LYS A N 1
ATOM 2211 C CA . LYS A 1 276 ? -3.488 -12.121 -2.192 1.00 95.75 276 LYS A CA 1
ATOM 2212 C C . LYS A 1 276 ? -2.342 -11.437 -2.920 1.00 95.75 276 LYS A C 1
ATOM 2214 O O . LYS A 1 276 ? -1.325 -12.069 -3.174 1.00 95.75 276 LYS A O 1
ATOM 2219 N N . LEU A 1 277 ? -2.498 -10.158 -3.265 1.00 95.81 277 LEU A N 1
ATOM 2220 C CA . LEU A 1 277 ? -1.445 -9.355 -3.882 1.00 95.81 277 LEU A CA 1
ATOM 2221 C C . LEU A 1 277 ? -0.309 -9.102 -2.893 1.00 95.81 277 LEU A C 1
ATOM 2223 O O . LEU A 1 277 ? 0.838 -9.332 -3.254 1.00 95.81 277 LEU A O 1
ATOM 2227 N N . VAL A 1 278 ? -0.609 -8.698 -1.654 1.00 95.44 278 VAL A N 1
ATOM 2228 C CA . VAL A 1 278 ? 0.419 -8.559 -0.611 1.00 95.44 278 VAL A CA 1
ATOM 2229 C C . VAL A 1 278 ? 1.159 -9.883 -0.444 1.00 95.44 278 VAL A C 1
ATOM 2231 O O . VAL A 1 278 ? 2.366 -9.906 -0.634 1.00 95.44 278 VAL A O 1
ATOM 2234 N N . ALA A 1 279 ? 0.445 -10.996 -0.236 1.00 94.50 279 ALA A N 1
ATOM 2235 C CA . ALA A 1 279 ? 1.068 -12.315 -0.130 1.00 94.50 279 ALA A CA 1
ATOM 2236 C C . ALA A 1 279 ? 1.926 -12.660 -1.355 1.00 94.50 279 ALA A C 1
ATOM 2238 O O . ALA A 1 279 ? 3.066 -13.078 -1.207 1.00 94.50 279 ALA A O 1
ATOM 2239 N N . TRP A 1 280 ? 1.407 -12.462 -2.571 1.00 93.81 280 TRP A N 1
ATOM 2240 C CA . TRP A 1 280 ? 2.117 -12.781 -3.809 1.00 93.81 280 TRP A CA 1
ATOM 2241 C C . TRP A 1 280 ? 3.477 -12.082 -3.898 1.00 93.81 280 TRP A C 1
ATOM 2243 O O . TRP A 1 280 ? 4.455 -12.723 -4.271 1.00 93.81 280 TRP A O 1
ATOM 2253 N N . TYR A 1 281 ? 3.546 -10.805 -3.515 1.00 93.31 281 TYR A N 1
ATOM 2254 C CA . TYR A 1 281 ? 4.788 -10.025 -3.527 1.00 93.31 281 TYR A CA 1
ATOM 2255 C C . TYR A 1 281 ? 5.641 -10.181 -2.258 1.00 93.31 281 TYR A C 1
ATOM 2257 O O . TYR A 1 281 ? 6.765 -9.691 -2.235 1.00 93.31 281 TYR A O 1
ATOM 2265 N N . SER A 1 282 ? 5.154 -10.904 -1.246 1.00 91.75 282 SER A N 1
ATOM 2266 C CA . SER A 1 282 ? 5.919 -11.317 -0.058 1.00 91.75 282 SER A CA 1
ATOM 2267 C C . SER A 1 282 ? 6.491 -12.733 -0.159 1.00 91.75 282 SER A C 1
ATOM 2269 O O . SER A 1 282 ? 7.139 -13.196 0.773 1.00 91.75 282 SER A O 1
ATOM 2271 N N . ARG A 1 283 ? 6.253 -13.458 -1.259 1.00 88.56 283 ARG A N 1
ATOM 2272 C CA . ARG A 1 283 ? 6.797 -14.809 -1.463 1.00 88.56 283 ARG A CA 1
ATOM 2273 C C . ARG A 1 283 ? 8.308 -14.749 -1.689 1.00 88.56 283 ARG A C 1
ATOM 2275 O O . ARG A 1 283 ? 8.763 -14.488 -2.804 1.00 88.56 283 ARG A O 1
ATOM 2282 N N . GLN A 1 284 ? 9.063 -15.006 -0.627 1.00 73.25 284 GLN A N 1
ATOM 2283 C CA . GLN A 1 284 ? 10.519 -15.140 -0.656 1.00 73.25 284 GLN A CA 1
ATOM 2284 C C . GLN A 1 284 ? 10.921 -16.581 -1.007 1.00 73.25 284 GLN A C 1
ATOM 2286 O O . GLN A 1 284 ? 10.137 -17.514 -0.835 1.00 73.25 284 GLN A O 1
ATOM 2291 N N . SER A 1 285 ? 12.118 -16.781 -1.557 1.00 54.72 285 SER A N 1
ATOM 2292 C CA . SER A 1 285 ? 12.714 -18.121 -1.621 1.00 54.72 285 SER A CA 1
ATOM 2293 C C . SER A 1 285 ? 12.984 -18.605 -0.197 1.00 54.72 285 SER A C 1
ATOM 2295 O O . SER A 1 285 ? 13.500 -17.829 0.601 1.00 54.72 285 SER A O 1
ATOM 2297 N N . ILE A 1 286 ? 12.626 -19.854 0.107 1.00 44.09 286 ILE A N 1
ATOM 2298 C CA . ILE A 1 286 ? 13.171 -20.575 1.269 1.00 44.09 286 ILE A CA 1
ATOM 2299 C C . ILE A 1 286 ? 14.621 -20.937 0.956 1.00 44.09 286 ILE A C 1
ATOM 2301 O O . ILE A 1 286 ? 14.848 -21.364 -0.204 1.00 44.09 286 ILE A O 1
#

Nearest PDB structures (foldseek):
  2pin-assembly1_A  TM=1.707E-01  e=3.311E-01  Homo sapiens
  2h77-assembly1_A  TM=1.656E-01  e=1.711E+00  Homo sapiens
  7dxf-assembly1_A  TM=1.281E-01  e=4.721E+00  Homo sapiens

Foldseek 3Di:
DVVVVVVVVVVVVVVCVVVDDPFAFQAPVDGAHVLLLVLLLVLLLVLLVPPPAFSLLSLLLNLQLLVVVVVDPCRVDDSVVSNVVSVVSSVVSNVPRDSALVVFDAFDLLLQLLLLLVLLVLQADCDDPFHFQVVVDDVSVVVQNVCSNVQFAFHGGRTNQQDGDGSVQLLPDADPQDPLLRVVVSVLLSCCSVVVCQADPNALNHHSSLSSLVSLSLQLSLLSQLSRGDPPDDSNVSSVVSCVSNVCCRSNPCVCSDPVNSVSSVVCSVVVVSSNSSSSRNNDDD

pLDDT: mean 86.19, std 11.86, range [44.09, 96.81]

Solvent-accessible surface area (backbone atoms only — not comparable to full-atom values): 15371 Å² total; per-residue (Å²): 109,72,67,59,52,52,47,52,51,50,49,50,52,53,48,48,60,73,77,37,93,76,57,50,39,46,39,98,88,38,60,37,56,65,67,53,52,51,50,52,41,50,51,51,48,48,48,52,69,70,40,86,63,60,52,44,46,30,51,41,31,48,51,51,41,50,52,60,51,68,77,41,74,61,74,81,51,55,69,66,57,48,51,52,49,50,54,55,46,49,55,51,31,61,69,71,48,65,76,55,32,77,78,48,63,73,54,49,75,66,39,49,31,52,48,36,49,50,40,53,59,46,52,46,26,82,60,79,93,51,40,22,44,57,82,67,40,72,67,45,47,53,53,39,54,51,41,35,50,70,52,60,53,72,53,71,42,35,21,67,62,47,37,101,47,34,38,58,60,42,73,71,52,62,51,74,69,51,73,68,37,37,52,51,51,46,52,52,51,46,53,47,52,75,67,48,50,50,23,36,82,52,22,69,60,31,25,42,59,59,17,50,51,53,56,61,48,42,54,35,40,27,52,51,49,28,59,39,26,59,85,86,57,59,66,47,59,32,43,53,53,24,46,55,46,47,53,65,39,65,59,62,43,65,68,64,62,30,70,73,46,46,50,54,55,48,51,30,55,77,67,55,24,49,57,17,39,31,24,58,55,45,34,50,81,130